Protein AF-I0IPZ3-F1 (afdb_monomer)

Nearest PDB structures (foldseek):
  4bts-assembly1_AJ  TM=2.349E-01  e=1.767E+00  Tetrahymena thermophila
  5aj4-assembly1_AJ  TM=2.038E-01  e=6.968E+00  Sus scrofa
  7a5k-assembly1_H6  TM=2.259E-01  e=7.378E+00  Homo sapiens

Radius of gyration: 31.99 Å; Cα contacts (8 Å, |Δi|>4): 210; chains: 1; bounding box: 48×73×81 Å

Structure (mmCIF, N/CA/C/O backbone):
data_AF-I0IPZ3-F1
#
_entry.id   AF-I0IPZ3-F1
#
loop_
_atom_site.group_PDB
_atom_site.id
_atom_site.type_symbol
_atom_site.label_atom_id
_atom_site.label_alt_id
_atom_site.label_comp_id
_atom_site.label_asym_id
_atom_site.label_entity_id
_atom_site.label_seq_id
_atom_site.pdbx_PDB_ins_code
_atom_site.Cartn_x
_atom_site.Cartn_y
_atom_site.Cartn_z
_atom_site.occupancy
_atom_site.B_iso_or_equiv
_atom_site.auth_seq_id
_atom_site.auth_comp_id
_atom_site.auth_asym_id
_atom_site.auth_atom_id
_atom_site.pdbx_PDB_model_num
ATOM 1 N N . MET A 1 1 ? 27.410 -30.897 -5.809 1.00 33.50 1 MET A N 1
ATOM 2 C CA . MET A 1 1 ? 27.472 -29.442 -5.552 1.00 33.50 1 MET A CA 1
ATOM 3 C C . MET A 1 1 ? 26.401 -28.790 -6.405 1.00 33.50 1 MET A C 1
ATOM 5 O O . MET A 1 1 ? 26.478 -28.904 -7.618 1.00 33.50 1 MET A O 1
ATOM 9 N N . LEU A 1 2 ? 25.357 -28.244 -5.781 1.00 30.14 2 LEU A N 1
ATOM 10 C CA . LEU A 1 2 ? 24.259 -27.568 -6.479 1.00 30.14 2 LEU A CA 1
ATOM 11 C C . LEU A 1 2 ? 24.657 -26.111 -6.743 1.00 30.14 2 LEU A C 1
ATOM 13 O O . LEU A 1 2 ? 25.134 -25.427 -5.839 1.00 30.14 2 LEU A O 1
ATOM 17 N N . ASP A 1 3 ? 24.493 -25.687 -7.992 1.00 32.28 3 ASP A N 1
ATOM 18 C CA . ASP A 1 3 ? 24.873 -24.377 -8.517 1.00 32.28 3 ASP A CA 1
ATOM 19 C C . ASP A 1 3 ? 24.035 -23.254 -7.868 1.00 32.28 3 ASP A C 1
ATOM 21 O O . ASP A 1 3 ? 22.803 -23.333 -7.774 1.00 32.28 3 ASP A O 1
ATOM 25 N N . GLN A 1 4 ? 24.706 -22.189 -7.420 1.00 40.03 4 GLN A N 1
ATOM 26 C CA . GLN A 1 4 ? 24.119 -21.027 -6.733 1.00 40.03 4 GLN A CA 1
ATOM 27 C C . GLN A 1 4 ? 23.153 -20.212 -7.615 1.00 40.03 4 GLN A C 1
ATOM 29 O O . GLN A 1 4 ? 22.493 -19.299 -7.122 1.00 40.03 4 GLN A O 1
ATOM 34 N N . LYS A 1 5 ? 23.031 -20.532 -8.909 1.00 38.53 5 LYS A N 1
ATOM 35 C CA . LYS A 1 5 ? 22.105 -19.867 -9.841 1.00 38.53 5 LYS A CA 1
ATOM 36 C C . LYS A 1 5 ? 20.680 -20.432 -9.833 1.00 38.53 5 LYS A C 1
ATOM 38 O O . LYS A 1 5 ? 19.770 -19.772 -10.327 1.00 38.53 5 LYS A O 1
ATOM 43 N N . SER A 1 6 ? 20.456 -21.608 -9.246 1.00 32.72 6 SER A N 1
ATOM 44 C CA . SER A 1 6 ? 19.135 -22.268 -9.231 1.00 32.72 6 SER A CA 1
ATOM 45 C C . SER A 1 6 ? 18.208 -21.828 -8.088 1.00 32.72 6 SER A C 1
ATOM 47 O O . SER A 1 6 ? 17.029 -22.168 -8.085 1.00 32.72 6 SER A O 1
ATOM 49 N N . THR A 1 7 ? 18.699 -21.049 -7.124 1.00 37.97 7 THR A N 1
ATOM 50 C CA . THR A 1 7 ? 17.952 -20.648 -5.917 1.00 37.97 7 THR A CA 1
ATOM 51 C C . THR A 1 7 ? 17.175 -19.332 -6.051 1.00 37.97 7 THR A C 1
ATOM 53 O O . THR A 1 7 ? 16.600 -18.870 -5.072 1.00 37.97 7 THR A O 1
ATOM 56 N N . GLN A 1 8 ? 17.090 -18.721 -7.239 1.00 37.38 8 GLN A N 1
ATOM 57 C CA . GLN A 1 8 ? 16.309 -17.484 -7.444 1.00 37.38 8 GLN A CA 1
ATOM 58 C C . GLN A 1 8 ? 14.803 -17.705 -7.680 1.00 37.38 8 GLN A C 1
ATOM 60 O O . GLN A 1 8 ? 14.049 -16.737 -7.728 1.00 37.38 8 GLN A O 1
ATOM 65 N N . PHE A 1 9 ? 14.342 -18.955 -7.761 1.00 35.84 9 PHE A N 1
ATOM 66 C CA . PHE A 1 9 ? 12.922 -19.294 -7.902 1.00 35.84 9 PHE A CA 1
ATOM 67 C C . PHE A 1 9 ? 12.323 -19.842 -6.607 1.00 35.84 9 PHE A C 1
ATOM 69 O O . PHE A 1 9 ? 11.509 -20.765 -6.642 1.00 35.84 9 PHE A O 1
ATOM 76 N N . TYR A 1 10 ? 12.681 -19.268 -5.452 1.00 30.62 10 TYR A N 1
ATOM 77 C CA . TYR A 1 10 ? 11.796 -19.380 -4.296 1.00 30.62 10 TYR A CA 1
ATOM 78 C C . TYR A 1 10 ? 10.509 -18.625 -4.627 1.00 30.62 10 TYR A C 1
ATOM 80 O O . TYR A 1 10 ? 10.347 -17.441 -4.338 1.00 30.62 10 TYR A O 1
ATOM 88 N N . VAL A 1 11 ? 9.590 -19.349 -5.263 1.00 33.09 11 VAL A N 1
ATOM 89 C CA . VAL A 1 11 ? 8.161 -19.123 -5.150 1.00 33.09 11 VAL A CA 1
ATOM 90 C C . VAL A 1 11 ? 7.877 -19.234 -3.658 1.00 33.09 11 VAL A C 1
ATOM 92 O O . VAL A 1 11 ? 7.655 -20.319 -3.125 1.00 33.09 11 VAL A O 1
ATOM 95 N N . ILE A 1 12 ? 7.966 -18.106 -2.953 1.00 33.69 12 ILE A N 1
ATOM 96 C CA . ILE A 1 12 ? 7.282 -17.957 -1.675 1.00 33.69 12 ILE A CA 1
ATOM 97 C C . ILE A 1 12 ? 5.843 -18.311 -2.010 1.00 33.69 12 ILE A C 1
ATOM 99 O O . ILE A 1 12 ? 5.254 -17.659 -2.871 1.00 33.69 12 ILE A O 1
ATOM 103 N N . GLN A 1 13 ? 5.343 -19.400 -1.422 1.00 29.19 13 GLN A N 1
ATOM 104 C CA . GLN A 1 13 ? 3.971 -19.855 -1.588 1.00 29.19 13 GLN A CA 1
ATOM 105 C C . GLN A 1 13 ? 3.044 -18.652 -1.420 1.00 29.19 13 GLN A C 1
ATOM 107 O O . GLN A 1 13 ? 2.783 -18.186 -0.310 1.00 29.19 13 GLN A O 1
ATOM 112 N N . VAL A 1 14 ? 2.579 -18.124 -2.551 1.00 39.94 14 VAL A N 1
ATOM 113 C CA . VAL A 1 14 ? 1.426 -17.243 -2.591 1.00 39.94 14 VAL A CA 1
ATOM 114 C C . VAL A 1 14 ? 0.290 -18.125 -2.071 1.00 39.94 14 VAL A C 1
ATOM 116 O O . VAL A 1 14 ? 0.166 -19.259 -2.548 1.00 39.94 14 VAL A O 1
ATOM 119 N N . PRO A 1 15 ? -0.486 -17.696 -1.057 1.00 43.03 15 PRO A N 1
ATOM 120 C CA . PRO A 1 15 ? -1.662 -18.450 -0.626 1.00 43.03 15 PRO A CA 1
ATOM 121 C C . PRO A 1 15 ? -2.503 -18.824 -1.859 1.00 43.03 15 PRO A C 1
ATOM 123 O O . PRO A 1 15 ? -2.426 -18.093 -2.854 1.00 43.03 15 PRO A O 1
ATOM 126 N N . PRO A 1 16 ? -3.257 -19.947 -1.829 1.00 46.34 16 PRO A N 1
ATOM 127 C CA . PRO A 1 16 ? -4.024 -20.425 -2.986 1.00 46.34 16 PRO A CA 1
ATOM 128 C C . PRO A 1 16 ? -4.722 -19.235 -3.635 1.00 46.34 16 PRO A C 1
ATOM 130 O O . PRO A 1 16 ? -5.222 -18.406 -2.866 1.00 46.34 16 PRO A O 1
ATOM 133 N N . PRO A 1 17 ? -4.681 -19.101 -4.978 1.00 63.25 17 PRO A N 1
ATOM 134 C CA . PRO A 1 17 ? -5.046 -17.868 -5.662 1.00 63.25 17 PRO A CA 1
ATOM 135 C C . PRO A 1 17 ? -6.379 -17.407 -5.099 1.00 63.25 17 PRO A C 1
ATOM 137 O O . PRO A 1 17 ? -7.403 -18.066 -5.283 1.00 63.25 17 PRO A O 1
ATOM 140 N N . VAL A 1 18 ? -6.323 -16.343 -4.293 1.00 62.19 18 VAL A N 1
ATOM 141 C CA . VAL A 1 18 ? -7.510 -15.785 -3.664 1.00 62.19 18 VAL A CA 1
ATOM 142 C C . VAL A 1 18 ? -8.441 -15.474 -4.830 1.00 62.19 18 VAL A C 1
ATOM 144 O O . VAL A 1 18 ? -7.981 -14.810 -5.765 1.00 62.19 18 VAL A O 1
ATOM 147 N N . PRO A 1 19 ? -9.683 -15.994 -4.836 1.00 71.00 19 PRO A N 1
ATOM 148 C CA . PRO A 1 19 ? -10.593 -15.761 -5.944 1.00 71.00 19 PRO A CA 1
ATOM 149 C C . PRO A 1 19 ? -10.639 -14.263 -6.258 1.00 71.00 19 PRO A C 1
ATOM 151 O O . PRO A 1 19 ? -10.633 -13.472 -5.309 1.00 71.00 19 PRO A O 1
ATOM 154 N N . PRO A 1 20 ? -10.673 -13.847 -7.536 1.00 67.88 20 PRO A N 1
ATOM 155 C CA . PRO A 1 20 ? -10.726 -12.430 -7.895 1.00 67.88 20 PRO A CA 1
ATOM 156 C C . PRO A 1 20 ? -11.826 -11.673 -7.137 1.00 67.88 20 PRO A C 1
ATOM 158 O O . PRO A 1 20 ? -11.599 -10.563 -6.668 1.00 67.88 20 PRO A O 1
ATOM 161 N N . ASP A 1 21 ? -12.958 -12.335 -6.890 1.00 76.75 21 ASP A N 1
ATOM 162 C CA . ASP A 1 21 ? -14.118 -11.813 -6.152 1.00 76.75 21 ASP A CA 1
ATOM 163 C C . ASP A 1 21 ? -13.836 -11.509 -4.668 1.00 76.75 21 ASP A C 1
ATOM 165 O O . ASP A 1 21 ? -14.608 -10.836 -3.989 1.00 76.75 21 ASP A O 1
ATOM 169 N N . HIS A 1 22 ? -12.734 -12.028 -4.130 1.00 81.12 22 HIS A N 1
ATOM 170 C CA . HIS A 1 22 ? -12.293 -11.823 -2.751 1.00 81.12 22 HIS A CA 1
ATOM 171 C C . HIS A 1 22 ? -11.177 -10.776 -2.652 1.00 81.12 22 HIS A C 1
ATOM 173 O O . HIS A 1 22 ? -10.660 -10.531 -1.554 1.00 81.12 22 HIS A O 1
ATOM 179 N N . LEU A 1 23 ? -10.795 -10.165 -3.773 1.00 81.81 23 LEU A N 1
ATOM 180 C CA . LEU A 1 23 ? -9.818 -9.093 -3.844 1.00 81.81 23 LEU A CA 1
ATOM 181 C C . LEU A 1 23 ? -10.539 -7.756 -4.007 1.00 81.81 23 LEU A C 1
ATOM 183 O O . LEU A 1 23 ? -11.439 -7.595 -4.822 1.00 81.81 23 LEU A O 1
ATOM 187 N N . ILE A 1 24 ? -10.123 -6.776 -3.216 1.00 83.50 24 ILE A N 1
ATOM 188 C CA . ILE A 1 24 ? -10.587 -5.397 -3.313 1.00 83.50 24 ILE A CA 1
ATOM 189 C C . ILE A 1 24 ? -9.457 -4.575 -3.903 1.00 83.50 24 ILE A C 1
ATOM 191 O O . ILE A 1 24 ? -8.344 -4.579 -3.371 1.00 83.50 24 ILE A O 1
ATOM 195 N N . LEU A 1 25 ? -9.760 -3.852 -4.979 1.00 83.50 25 LEU A N 1
ATOM 196 C CA . LEU A 1 25 ? -8.870 -2.846 -5.536 1.00 83.50 25 LEU A CA 1
ATOM 197 C C . LEU A 1 25 ? -8.725 -1.696 -4.538 1.00 83.50 25 LEU A C 1
ATOM 199 O O . LEU A 1 25 ? -9.693 -1.010 -4.214 1.00 83.50 25 LEU A O 1
ATOM 203 N N . VAL A 1 26 ? -7.507 -1.499 -4.044 1.00 83.44 26 VAL A N 1
ATOM 204 C CA . VAL A 1 26 ? -7.167 -0.399 -3.133 1.00 83.44 26 VAL A CA 1
ATOM 205 C C . VAL A 1 26 ? -6.669 0.811 -3.910 1.00 83.44 26 VAL A C 1
ATOM 207 O O . VAL A 1 26 ? -6.915 1.944 -3.505 1.00 83.44 26 VAL A O 1
ATOM 210 N N . GLY A 1 27 ? -5.989 0.585 -5.032 1.00 85.81 27 GLY A N 1
ATOM 211 C CA . GLY A 1 27 ? -5.556 1.664 -5.903 1.00 85.81 27 GLY A CA 1
ATOM 212 C C . GLY A 1 27 ? -4.773 1.177 -7.109 1.00 85.81 27 GLY A C 1
ATOM 213 O O . GLY A 1 27 ? -4.353 0.025 -7.178 1.00 85.81 27 GLY A O 1
ATOM 214 N N . TYR A 1 28 ? -4.557 2.092 -8.042 1.00 90.12 28 TYR A N 1
ATOM 215 C CA . TYR A 1 28 ? -3.673 1.899 -9.181 1.00 90.12 28 TYR A CA 1
ATOM 216 C C . TYR A 1 28 ? -2.348 2.601 -8.902 1.00 90.12 28 TYR A C 1
ATOM 218 O O . TYR A 1 28 ? -2.332 3.753 -8.462 1.00 90.12 28 TYR A O 1
ATOM 226 N N . SER A 1 29 ? -1.236 1.917 -9.151 1.00 89.06 29 SER A N 1
ATOM 227 C CA . SER A 1 29 ? 0.092 2.489 -8.977 1.00 89.06 29 SER A CA 1
ATOM 228 C C . SER A 1 29 ? 0.843 2.436 -10.293 1.00 89.06 29 SER A C 1
ATOM 230 O O . SER A 1 29 ? 0.965 1.376 -10.905 1.00 89.06 29 SER A O 1
ATOM 232 N N . ALA A 1 30 ? 1.353 3.584 -10.728 1.00 91.69 30 ALA A N 1
ATOM 233 C CA . ALA A 1 30 ? 2.210 3.680 -11.893 1.00 91.69 30 ALA A CA 1
ATOM 234 C C . ALA A 1 30 ? 3.279 4.738 -11.666 1.00 91.69 30 ALA A C 1
ATOM 236 O O . ALA A 1 30 ? 2.981 5.847 -11.226 1.00 91.69 30 ALA A O 1
ATOM 237 N N . PHE A 1 31 ? 4.521 4.396 -11.985 1.00 91.75 31 PHE A N 1
ATOM 238 C CA . PHE A 1 31 ? 5.616 5.352 -11.965 1.00 91.75 31 PHE A CA 1
ATOM 239 C C . PHE A 1 31 ? 6.741 4.927 -12.902 1.00 91.75 31 PHE A C 1
ATOM 241 O O . PHE A 1 31 ? 6.809 3.791 -13.385 1.00 91.75 31 PHE A O 1
ATOM 248 N N . THR A 1 32 ? 7.624 5.880 -13.165 1.00 91.44 32 THR A N 1
ATOM 249 C CA . THR A 1 32 ? 8.768 5.724 -14.056 1.00 91.44 32 THR A CA 1
ATOM 250 C C . THR A 1 32 ? 10.066 5.931 -13.296 1.00 91.44 32 THR A C 1
ATOM 252 O O . THR A 1 32 ? 10.130 6.790 -12.421 1.00 91.44 32 THR A O 1
ATOM 255 N N . THR A 1 33 ? 11.098 5.173 -13.648 1.00 92.12 33 THR A N 1
ATOM 256 C CA . THR A 1 33 ? 12.436 5.283 -13.053 1.00 92.12 33 THR A CA 1
ATOM 257 C C . THR A 1 33 ? 13.519 5.040 -14.108 1.00 92.12 33 THR A C 1
ATOM 259 O O . THR A 1 33 ? 13.289 4.352 -15.107 1.00 92.12 33 THR A O 1
ATOM 262 N N . ASP A 1 34 ? 14.694 5.623 -13.894 1.00 92.19 34 ASP A N 1
ATOM 263 C CA . ASP A 1 34 ? 15.892 5.449 -14.717 1.00 92.19 34 ASP A CA 1
ATOM 264 C C . ASP A 1 34 ? 16.635 4.138 -14.411 1.00 92.19 34 ASP A C 1
ATOM 266 O O . ASP A 1 34 ? 17.427 3.660 -15.214 1.00 92.19 34 ASP A O 1
ATOM 270 N N . HIS A 1 35 ? 16.353 3.483 -13.291 1.00 90.00 35 HIS A N 1
ATOM 271 C CA . HIS A 1 35 ? 16.973 2.212 -12.939 1.00 90.00 35 HIS A CA 1
ATOM 272 C C . HIS A 1 35 ? 15.946 1.090 -12.846 1.00 90.00 35 HIS A C 1
ATOM 274 O O . HIS A 1 35 ? 14.744 1.279 -12.649 1.00 90.00 35 HIS A O 1
ATOM 280 N N . ARG A 1 36 ? 16.427 -0.139 -13.015 1.00 87.12 36 ARG A N 1
ATOM 281 C CA . ARG A 1 36 ? 15.577 -1.314 -12.870 1.00 87.12 36 ARG A CA 1
ATOM 282 C C . ARG A 1 36 ? 15.330 -1.574 -11.387 1.00 87.12 36 ARG A C 1
ATOM 284 O O . ARG A 1 36 ? 16.281 -1.769 -10.640 1.00 87.12 36 ARG A O 1
ATOM 291 N N . ILE A 1 37 ? 14.062 -1.665 -11.005 1.00 87.25 37 ILE A N 1
ATOM 292 C CA . ILE A 1 37 ? 13.639 -2.036 -9.655 1.00 87.25 37 ILE A CA 1
ATOM 293 C C . ILE A 1 37 ? 13.038 -3.439 -9.654 1.00 87.25 37 ILE A C 1
ATOM 295 O O . ILE A 1 37 ? 12.549 -3.949 -10.674 1.00 87.25 37 ILE A O 1
ATOM 299 N N . SER A 1 38 ? 13.101 -4.089 -8.497 1.00 84.50 38 SER A N 1
ATOM 300 C CA . SER A 1 38 ? 12.475 -5.399 -8.308 1.00 84.50 38 SER A CA 1
ATOM 301 C C . SER A 1 38 ? 10.951 -5.283 -8.176 1.00 84.50 38 SER A C 1
ATOM 303 O O . SER A 1 38 ? 10.412 -4.219 -7.876 1.00 84.50 38 SER A O 1
ATOM 305 N N . PHE A 1 39 ? 10.241 -6.400 -8.362 1.00 78.44 39 PHE A N 1
ATOM 306 C CA . PHE A 1 39 ? 8.800 -6.476 -8.088 1.00 78.44 39 PHE A CA 1
ATOM 307 C C . PHE A 1 39 ? 8.477 -6.076 -6.640 1.00 78.44 39 PHE A C 1
ATOM 309 O O . PHE A 1 39 ? 7.570 -5.285 -6.399 1.00 78.44 39 PHE A O 1
ATOM 316 N N . THR A 1 40 ? 9.250 -6.586 -5.679 1.00 81.94 40 THR A N 1
ATOM 317 C CA . THR A 1 40 ? 9.074 -6.299 -4.249 1.00 81.94 40 THR A CA 1
ATOM 318 C C . THR A 1 40 ? 9.275 -4.821 -3.942 1.00 81.94 40 THR A C 1
ATOM 320 O O . THR A 1 40 ? 8.557 -4.243 -3.131 1.00 81.94 40 THR A O 1
ATOM 323 N N . GLU A 1 41 ? 10.244 -4.197 -4.604 1.00 85.50 41 GLU A N 1
ATOM 324 C CA . GLU A 1 41 ? 10.515 -2.773 -4.460 1.00 85.50 41 GLU A CA 1
ATOM 325 C C . GLU A 1 41 ? 9.400 -1.916 -5.058 1.00 85.50 41 GLU A C 1
ATOM 327 O O . GLU A 1 41 ? 8.941 -0.992 -4.391 1.00 85.50 41 GLU A O 1
ATOM 332 N N . PHE A 1 42 ? 8.899 -2.270 -6.247 1.00 85.12 42 PHE A N 1
ATOM 333 C CA . PHE A 1 42 ? 7.714 -1.635 -6.823 1.00 85.12 42 PHE A CA 1
ATOM 334 C C . PHE A 1 42 ? 6.522 -1.732 -5.864 1.00 85.12 42 PHE A C 1
ATOM 336 O O . PHE A 1 42 ? 5.951 -0.710 -5.500 1.00 85.12 42 PHE A O 1
ATOM 343 N N . LEU A 1 43 ? 6.216 -2.934 -5.361 1.00 82.94 43 LEU A N 1
ATOM 344 C CA . LEU A 1 43 ? 5.136 -3.140 -4.396 1.00 82.94 43 LEU A CA 1
ATOM 345 C C . LEU A 1 43 ? 5.326 -2.281 -3.138 1.00 82.94 43 LEU A C 1
ATOM 347 O O . LEU A 1 43 ? 4.381 -1.638 -2.695 1.00 82.94 43 LEU A O 1
ATOM 351 N N . ARG A 1 44 ? 6.543 -2.217 -2.582 1.00 85.50 44 ARG A N 1
ATOM 352 C CA . ARG A 1 44 ? 6.845 -1.390 -1.402 1.00 85.50 44 ARG A CA 1
ATOM 353 C C . ARG A 1 44 ? 6.572 0.093 -1.654 1.00 85.50 44 ARG A C 1
ATOM 355 O O . ARG A 1 44 ? 6.045 0.758 -0.770 1.00 85.50 44 ARG A O 1
ATOM 362 N N . LEU A 1 45 ? 6.944 0.597 -2.829 1.00 87.44 45 LEU A N 1
ATOM 363 C CA . LEU A 1 45 ? 6.734 1.992 -3.225 1.00 87.44 45 LEU A CA 1
ATOM 364 C C . LEU A 1 45 ? 5.259 2.300 -3.522 1.00 87.44 45 LEU A C 1
ATOM 366 O O . LEU A 1 45 ? 4.820 3.430 -3.335 1.00 87.44 45 LEU A O 1
ATOM 370 N N . SER A 1 46 ? 4.491 1.297 -3.950 1.00 85.62 46 SER A N 1
ATOM 371 C CA . SER A 1 46 ? 3.066 1.421 -4.263 1.00 85.62 46 SER A CA 1
ATOM 372 C C . SER A 1 46 ? 2.140 1.376 -3.044 1.00 85.62 46 SER A C 1
ATOM 374 O O . SER A 1 46 ? 0.981 1.774 -3.155 1.00 85.62 46 SER A O 1
ATOM 376 N N . ILE A 1 47 ? 2.603 0.879 -1.893 1.00 84.38 47 ILE A N 1
ATOM 377 C CA . ILE A 1 47 ? 1.771 0.758 -0.688 1.00 84.38 47 ILE A CA 1
ATOM 378 C C . ILE A 1 47 ? 1.474 2.150 -0.101 1.00 84.38 47 ILE A C 1
ATOM 380 O O . ILE A 1 47 ? 2.408 2.898 0.196 1.00 84.38 47 ILE A O 1
ATOM 384 N N . PRO A 1 48 ? 0.193 2.494 0.149 1.00 78.81 48 PRO A N 1
ATOM 385 C CA . PRO A 1 48 ? -0.164 3.760 0.769 1.00 78.81 48 PRO A CA 1
ATOM 386 C C . PRO A 1 48 ? 0.468 3.917 2.159 1.00 78.81 48 PRO A C 1
ATOM 388 O O . PRO A 1 48 ? 0.424 2.977 2.969 1.00 78.81 48 PRO A O 1
ATOM 391 N N . PRO A 1 49 ? 0.990 5.110 2.492 1.00 70.62 49 PRO A N 1
ATOM 392 C CA . PRO A 1 49 ? 1.537 5.371 3.813 1.00 70.62 49 PRO A CA 1
ATOM 393 C C . PRO A 1 49 ? 0.467 5.151 4.894 1.00 70.62 49 PRO A C 1
ATOM 395 O O . PRO A 1 49 ? -0.703 5.494 4.730 1.00 70.62 49 PRO A O 1
ATOM 398 N N . HIS A 1 50 ? 0.877 4.550 6.015 1.00 67.38 50 HIS A N 1
ATOM 399 C CA . HIS A 1 50 ? 0.035 4.294 7.194 1.00 67.38 50 HIS A CA 1
ATOM 400 C C . HIS A 1 50 ? -1.183 3.380 6.986 1.00 67.38 50 HIS A C 1
ATOM 402 O O . HIS A 1 50 ? -2.095 3.379 7.817 1.00 67.38 50 HIS A O 1
ATOM 408 N N . SER A 1 51 ? -1.223 2.577 5.922 1.00 65.25 51 SER A N 1
ATOM 409 C CA . SER A 1 51 ? -2.329 1.647 5.698 1.00 65.25 51 SER A CA 1
ATOM 410 C C . SER A 1 51 ? -1.935 0.216 6.113 1.00 65.25 51 SER A C 1
ATOM 412 O O . SER A 1 51 ? -1.221 -0.463 5.373 1.00 65.25 51 SER A O 1
ATOM 414 N N . PRO A 1 52 ? -2.352 -0.266 7.304 1.00 69.06 52 PRO A N 1
ATOM 415 C CA . PRO A 1 52 ? -1.923 -1.563 7.824 1.00 69.06 52 PRO A CA 1
ATOM 416 C C . PRO A 1 52 ? -2.585 -2.699 7.043 1.00 69.06 52 PRO A C 1
ATOM 418 O O . PRO A 1 52 ? -3.802 -2.827 7.084 1.00 69.06 52 PRO A O 1
ATOM 421 N N . GLY A 1 53 ? -1.815 -3.551 6.369 1.00 72.19 53 GLY A N 1
ATOM 422 C CA . GLY A 1 53 ? -2.384 -4.662 5.610 1.00 72.19 53 GLY A CA 1
ATOM 423 C C . GLY A 1 53 ? -1.369 -5.401 4.755 1.00 72.19 53 GLY A C 1
ATOM 424 O O . GLY A 1 53 ? -0.272 -4.900 4.520 1.00 72.19 53 GLY A O 1
ATOM 425 N N . HIS A 1 54 ? -1.750 -6.592 4.295 1.00 79.38 54 HIS A N 1
ATOM 426 C CA . HIS A 1 54 ? -1.000 -7.284 3.254 1.00 79.38 54 HIS A CA 1
ATOM 427 C C . HIS A 1 54 ? -1.576 -6.874 1.906 1.00 79.38 54 HIS A C 1
ATOM 429 O O . HIS A 1 54 ? -2.770 -7.055 1.657 1.00 79.38 54 HIS A O 1
ATOM 435 N N . TYR A 1 55 ? -0.715 -6.315 1.066 1.00 81.56 55 TYR A N 1
ATOM 436 C CA . TYR A 1 55 ? -1.062 -5.904 -0.282 1.00 81.56 55 TYR A CA 1
ATOM 437 C C . TYR A 1 55 ? -0.508 -6.895 -1.280 1.00 81.56 55 TYR A C 1
ATOM 439 O O . TYR A 1 55 ? 0.585 -7.437 -1.112 1.00 81.56 55 TYR A O 1
ATOM 447 N N . TYR A 1 56 ? -1.268 -7.074 -2.340 1.00 80.69 56 TYR A N 1
ATOM 448 C CA . TYR A 1 56 ? -0.897 -7.866 -3.487 1.00 80.69 56 TYR A CA 1
ATOM 449 C C . TYR A 1 56 ? -0.962 -6.975 -4.713 1.00 80.69 56 TYR A C 1
ATOM 451 O O . TYR A 1 56 ? -1.616 -5.930 -4.712 1.00 80.69 56 TYR A O 1
ATOM 459 N N . LEU A 1 57 ? -0.272 -7.399 -5.759 1.00 79.44 57 LEU A N 1
ATOM 460 C CA . LEU A 1 57 ? -0.256 -6.692 -7.019 1.00 79.44 57 LEU A CA 1
ATOM 461 C C . LEU A 1 57 ? -0.866 -7.575 -8.096 1.00 79.44 57 LEU A C 1
ATOM 463 O O . LEU A 1 57 ? -0.476 -8.732 -8.249 1.00 79.44 57 LEU A O 1
ATOM 467 N N . THR A 1 58 ? -1.806 -7.016 -8.842 1.00 80.19 58 THR A N 1
ATOM 468 C CA . THR A 1 58 ? -2.413 -7.637 -10.021 1.00 80.19 58 THR A CA 1
ATOM 469 C C . THR A 1 58 ? -2.136 -6.769 -11.243 1.00 80.19 58 THR A C 1
ATOM 471 O O . THR A 1 58 ? -1.742 -5.611 -11.102 1.00 80.19 58 THR A O 1
ATOM 474 N N . ASN A 1 59 ? -2.241 -7.343 -12.445 1.00 80.69 59 ASN A N 1
ATOM 475 C CA . ASN A 1 59 ? -1.988 -6.631 -13.707 1.00 80.69 59 ASN A CA 1
ATOM 476 C C . ASN A 1 59 ? -0.626 -5.908 -13.757 1.00 80.69 59 ASN A C 1
ATOM 478 O O . ASN A 1 59 ? -0.481 -4.850 -14.367 1.00 80.69 59 ASN A O 1
ATOM 482 N N . TYR A 1 60 ? 0.387 -6.479 -13.096 1.00 83.00 60 TYR A N 1
ATOM 483 C CA . TYR A 1 60 ? 1.727 -5.910 -13.079 1.00 83.00 60 TYR A CA 1
ATOM 484 C C . TYR A 1 60 ? 2.364 -5.986 -14.461 1.00 83.00 60 TYR A C 1
ATOM 486 O O . TYR A 1 60 ? 2.507 -7.069 -15.032 1.00 83.00 60 TYR A O 1
ATOM 494 N N . SER A 1 61 ? 2.840 -4.850 -14.956 1.00 81.44 61 SER A N 1
ATOM 495 C CA . SER A 1 61 ? 3.667 -4.814 -16.154 1.00 81.44 61 SER A CA 1
ATOM 496 C C . SER A 1 61 ? 4.862 -3.893 -15.967 1.00 81.44 61 SER A C 1
ATOM 498 O O . SER A 1 61 ? 4.735 -2.783 -15.444 1.00 81.44 61 SER A O 1
ATOM 500 N N . ARG A 1 62 ? 6.009 -4.344 -16.473 1.00 87.44 62 ARG A N 1
ATOM 501 C CA . ARG A 1 62 ? 7.210 -3.534 -16.651 1.00 87.44 62 ARG A CA 1
ATOM 502 C C . ARG A 1 62 ? 7.454 -3.342 -18.138 1.00 87.44 62 ARG A C 1
ATOM 504 O O . ARG A 1 62 ? 7.629 -4.318 -18.862 1.00 87.44 62 ARG A O 1
ATOM 511 N N . THR A 1 63 ? 7.528 -2.092 -18.563 1.00 89.12 63 THR A N 1
ATOM 512 C CA . THR A 1 63 ? 7.788 -1.709 -19.954 1.00 89.12 63 THR A CA 1
ATOM 513 C C . THR A 1 63 ? 8.948 -0.724 -20.025 1.00 89.12 63 THR A C 1
ATOM 515 O O . THR A 1 63 ? 9.312 -0.103 -19.024 1.00 89.12 63 THR A O 1
ATOM 518 N N . VAL A 1 64 ? 9.564 -0.625 -21.199 1.00 90.00 64 VAL A N 1
ATOM 519 C CA . VAL A 1 64 ? 10.574 0.392 -21.499 1.00 90.00 64 VAL A CA 1
ATOM 520 C C . VAL A 1 64 ? 9.892 1.469 -22.330 1.00 90.00 64 VAL A C 1
ATOM 522 O O . VAL A 1 64 ? 9.282 1.170 -23.353 1.00 90.00 64 VAL A O 1
ATOM 525 N N . GLU A 1 65 ? 9.967 2.706 -21.864 1.00 89.56 65 GLU A N 1
ATOM 526 C CA . GLU A 1 65 ? 9.482 3.882 -22.574 1.00 89.56 65 GLU A CA 1
ATOM 527 C C . GLU A 1 65 ? 10.684 4.588 -23.196 1.00 89.56 65 GLU A C 1
ATOM 529 O O . GLU A 1 65 ? 11.686 4.803 -22.514 1.00 89.56 65 GLU A O 1
ATOM 534 N N . TYR A 1 66 ? 10.596 4.925 -24.481 1.00 90.19 66 TYR A N 1
ATOM 535 C CA . TYR A 1 66 ? 11.647 5.633 -25.210 1.00 90.19 66 TYR A CA 1
ATOM 536 C C . TYR A 1 66 ? 11.314 7.116 -25.322 1.00 90.19 66 TYR A C 1
ATOM 538 O O . TYR A 1 66 ? 10.146 7.496 -25.417 1.00 90.19 66 TYR A O 1
ATOM 546 N N . ALA A 1 67 ? 12.346 7.953 -25.309 1.00 87.44 67 ALA A N 1
ATOM 547 C CA . ALA A 1 67 ? 12.183 9.394 -25.332 1.00 87.44 67 ALA A CA 1
ATOM 548 C C . ALA A 1 67 ? 11.553 9.877 -26.646 1.00 87.44 67 ALA A C 1
ATOM 550 O O . ALA A 1 67 ? 12.095 9.588 -27.720 1.00 87.44 67 ALA A O 1
ATOM 551 N N . PRO A 1 68 ? 10.459 10.656 -26.590 1.00 78.69 68 PRO A N 1
ATOM 552 C CA . PRO A 1 68 ? 9.887 11.268 -27.777 1.00 78.69 68 PRO A CA 1
ATOM 553 C C . PRO A 1 68 ? 10.737 12.482 -28.184 1.00 78.69 68 PRO A C 1
ATOM 555 O O . PRO A 1 68 ? 10.479 13.602 -27.769 1.00 78.69 68 PRO A O 1
ATOM 558 N N . GLY A 1 69 ? 11.769 12.241 -28.997 1.00 68.69 69 GLY A N 1
ATOM 559 C CA . GLY A 1 69 ? 12.533 13.276 -29.699 1.00 68.69 69 GLY A CA 1
ATOM 560 C C . GLY A 1 69 ? 13.561 14.041 -28.857 1.00 68.69 69 GLY A C 1
ATOM 561 O O . GLY A 1 69 ? 13.215 14.992 -28.176 1.00 68.69 69 GLY A O 1
ATOM 562 N N . GLY A 1 70 ? 14.842 13.675 -29.004 1.00 65.69 70 GLY A N 1
ATOM 563 C CA . GLY A 1 70 ? 16.049 14.520 -28.882 1.00 65.69 70 GLY A CA 1
ATOM 564 C C . GLY A 1 70 ? 16.390 15.222 -27.557 1.00 65.69 70 GLY A C 1
ATOM 565 O O . GLY A 1 70 ? 17.563 15.266 -27.198 1.00 65.69 70 GLY A O 1
ATOM 566 N N . GLN A 1 71 ? 15.418 15.771 -26.831 1.00 64.12 71 GLN A N 1
ATOM 567 C CA . GLN A 1 71 ? 15.606 16.477 -25.568 1.00 64.12 71 GLN A CA 1
ATOM 568 C C . GLN A 1 71 ? 14.935 15.698 -24.441 1.00 64.12 71 GLN A C 1
ATOM 570 O O . GLN A 1 71 ? 13.713 15.670 -24.308 1.00 64.12 71 GLN A O 1
ATOM 575 N N . THR A 1 72 ? 15.754 15.063 -23.611 1.00 78.00 72 THR A N 1
ATOM 576 C CA . THR A 1 72 ? 15.317 14.378 -22.396 1.00 78.00 72 THR A CA 1
ATOM 577 C C . THR A 1 72 ? 15.756 15.140 -21.159 1.00 78.00 72 THR A C 1
ATOM 579 O O . THR A 1 72 ? 16.874 15.641 -21.085 1.00 78.00 72 THR A O 1
ATOM 582 N N . GLY A 1 73 ? 14.858 15.224 -20.178 1.00 76.25 73 GLY A N 1
ATOM 583 C CA . GLY A 1 73 ? 15.156 15.768 -18.854 1.00 76.25 73 GLY A CA 1
ATOM 584 C C . GLY A 1 73 ? 15.809 14.740 -17.916 1.00 76.25 73 GLY A C 1
ATOM 585 O O . GLY A 1 73 ? 16.200 13.655 -18.351 1.00 76.25 73 GLY A O 1
ATOM 586 N N . PRO A 1 74 ? 15.900 15.041 -16.611 1.00 78.81 74 PRO A N 1
ATOM 587 C CA . PRO A 1 74 ? 16.334 14.069 -15.607 1.00 78.81 74 PRO A CA 1
ATOM 588 C C . PRO A 1 74 ? 15.403 12.841 -15.561 1.00 78.81 74 PRO A C 1
ATOM 590 O O . PR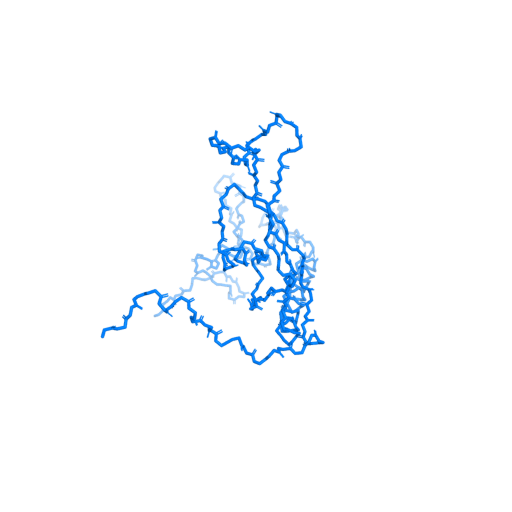O A 1 74 ? 14.198 12.955 -15.794 1.00 78.81 74 PRO A O 1
ATOM 593 N N . GLY A 1 75 ? 15.962 11.664 -15.252 1.00 83.81 75 GLY A N 1
ATOM 594 C CA . GLY A 1 75 ? 15.216 10.397 -15.147 1.00 83.81 75 GLY A CA 1
ATOM 595 C C . GLY A 1 75 ? 15.162 9.550 -16.427 1.00 83.81 75 GLY A C 1
ATOM 596 O O . GLY A 1 75 ? 14.407 8.579 -16.484 1.00 83.81 75 GLY A O 1
ATOM 597 N N . TRP A 1 76 ? 15.954 9.902 -17.444 1.00 90.06 76 TRP A N 1
ATOM 598 C CA . TRP A 1 76 ? 16.186 9.086 -18.636 1.00 90.06 76 TRP A CA 1
ATOM 599 C C . TRP A 1 76 ? 17.575 8.448 -18.587 1.00 90.06 76 TRP A C 1
ATOM 601 O O . TRP A 1 76 ? 18.561 9.090 -18.232 1.00 90.06 76 TRP A O 1
ATOM 611 N N . VAL A 1 77 ? 17.662 7.185 -18.988 1.00 90.00 77 VAL A N 1
ATOM 612 C CA . VAL A 1 77 ? 18.927 6.487 -19.211 1.00 90.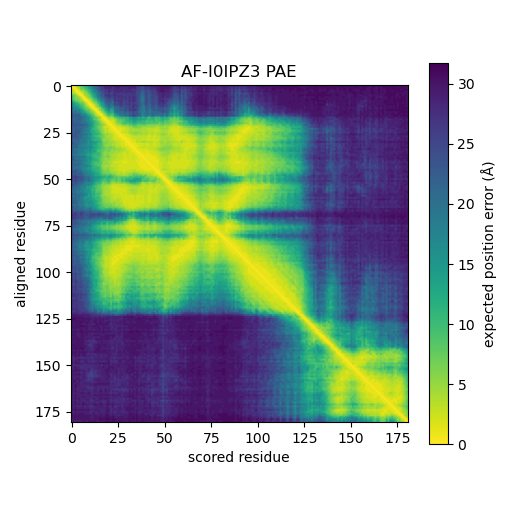00 77 VAL A CA 1
ATOM 613 C C . VAL A 1 77 ? 19.444 6.847 -20.589 1.00 90.00 77 VAL A C 1
ATOM 615 O O . VAL A 1 77 ? 18.737 6.677 -21.581 1.00 90.00 77 VAL A O 1
ATOM 618 N N . HIS A 1 78 ? 20.697 7.288 -20.648 1.00 89.75 78 HIS A N 1
ATOM 619 C CA . HIS A 1 78 ? 21.399 7.619 -21.882 1.00 89.75 78 HIS A CA 1
ATOM 620 C C . HIS A 1 78 ? 22.409 6.516 -22.221 1.00 89.75 78 HIS A C 1
ATOM 622 O O . HIS A 1 78 ? 23.531 6.537 -21.708 1.00 89.75 78 HIS A O 1
ATOM 628 N N . PRO A 1 79 ? 22.031 5.512 -23.033 1.00 86.75 79 PRO A N 1
ATOM 629 C CA . PRO A 1 79 ? 22.971 4.485 -23.455 1.00 86.75 79 PRO A CA 1
ATOM 630 C C . PRO A 1 79 ? 23.993 5.055 -24.448 1.00 86.75 79 PRO A C 1
ATOM 632 O O . PRO A 1 79 ? 23.717 6.013 -25.165 1.00 86.75 79 PRO A O 1
ATOM 635 N N . PHE A 1 80 ? 25.164 4.417 -24.533 1.00 83.69 80 PHE A N 1
ATOM 636 C CA . PHE A 1 80 ? 26.212 4.794 -25.493 1.00 83.69 80 PHE A CA 1
ATOM 637 C C . PHE A 1 80 ? 25.756 4.628 -26.957 1.00 83.69 80 PHE A C 1
ATOM 639 O O . PHE A 1 80 ? 26.214 5.343 -27.841 1.00 83.69 80 PHE A O 1
ATOM 646 N N . PHE A 1 81 ? 24.817 3.705 -27.199 1.00 79.19 81 PHE A N 1
ATOM 647 C CA . PHE A 1 81 ? 24.129 3.513 -28.474 1.00 79.19 81 PHE A CA 1
ATOM 648 C C . PHE A 1 81 ? 22.622 3.338 -28.245 1.00 79.19 81 PHE A C 1
ATOM 650 O O . PHE A 1 81 ? 22.213 2.605 -27.343 1.00 79.19 81 PHE A O 1
ATOM 657 N N . GLY A 1 82 ? 21.803 3.963 -29.095 1.00 82.31 82 GLY A N 1
ATOM 658 C CA . GLY A 1 82 ? 20.340 3.854 -29.073 1.00 82.31 82 GLY A CA 1
ATOM 659 C C . GLY A 1 82 ? 19.625 5.093 -28.529 1.00 82.31 82 GLY A C 1
ATOM 660 O O . GLY A 1 82 ? 20.233 6.129 -28.270 1.00 82.31 82 GLY A O 1
ATOM 661 N N . HIS A 1 83 ? 18.303 4.988 -28.390 1.00 87.06 83 HIS A N 1
ATOM 662 C CA . HIS A 1 83 ? 17.468 6.079 -27.890 1.00 87.06 83 HIS A CA 1
ATOM 663 C C . HIS A 1 83 ? 17.469 6.117 -26.359 1.00 87.06 83 HIS A C 1
ATOM 665 O O . HIS A 1 83 ? 17.409 5.051 -25.735 1.00 87.06 83 HIS A O 1
ATOM 671 N N . PRO A 1 84 ? 17.477 7.316 -25.744 1.00 91.50 84 PRO A N 1
ATOM 672 C CA . PRO A 1 84 ? 17.256 7.435 -24.314 1.00 91.50 84 PRO A CA 1
ATOM 673 C C . PRO A 1 84 ? 15.951 6.751 -23.902 1.00 91.50 84 PRO A C 1
ATOM 675 O O . PRO A 1 84 ? 14.943 6.834 -24.612 1.00 91.50 84 PRO A O 1
ATOM 678 N N . TYR A 1 85 ? 15.973 6.066 -22.764 1.00 90.88 85 TYR A N 1
ATOM 679 C CA . TYR A 1 85 ? 14.838 5.274 -22.296 1.00 90.88 85 TYR A CA 1
ATOM 680 C C . TYR A 1 85 ? 14.654 5.357 -20.782 1.00 90.88 85 TYR A C 1
ATOM 682 O O . TYR A 1 85 ? 15.563 5.735 -20.052 1.00 90.88 85 TYR A O 1
ATOM 690 N N . ARG A 1 86 ? 13.476 4.976 -20.296 1.00 93.06 86 ARG A N 1
ATOM 691 C CA . ARG A 1 86 ? 13.190 4.795 -18.868 1.00 93.06 86 ARG A CA 1
ATOM 692 C C . ARG A 1 86 ? 12.307 3.575 -18.653 1.00 93.06 86 ARG A C 1
ATOM 694 O O . ARG A 1 86 ? 11.631 3.108 -19.569 1.00 93.06 86 ARG A O 1
ATOM 701 N N . TYR A 1 87 ? 12.300 3.052 -17.437 1.00 89.88 87 TYR A N 1
ATOM 702 C CA . TYR A 1 87 ? 11.446 1.932 -17.074 1.00 89.88 87 TYR A CA 1
ATOM 703 C C . TYR A 1 87 ? 10.117 2.449 -16.540 1.00 89.88 87 TYR A C 1
ATOM 705 O O . TYR A 1 87 ? 10.092 3.215 -15.578 1.00 89.88 87 TYR A O 1
ATOM 713 N N . ARG A 1 88 ? 9.012 1.995 -17.128 1.00 89.75 88 ARG A N 1
ATOM 714 C CA . ARG A 1 88 ? 7.657 2.251 -16.644 1.00 89.75 88 ARG A CA 1
ATOM 715 C C . ARG A 1 88 ? 7.110 1.003 -15.972 1.00 89.75 88 ARG A C 1
ATOM 717 O O . ARG A 1 88 ? 7.072 -0.076 -16.569 1.00 89.75 88 ARG A O 1
ATOM 724 N N . TYR A 1 89 ? 6.652 1.177 -14.743 1.00 90.19 89 TYR A N 1
ATOM 725 C CA . TYR A 1 89 ? 5.999 0.144 -13.957 1.00 90.19 89 TYR A CA 1
ATOM 726 C C . TYR A 1 89 ? 4.559 0.554 -13.699 1.00 90.19 89 TYR A C 1
ATOM 728 O O . TYR A 1 89 ? 4.288 1.720 -13.415 1.00 90.19 89 TYR A O 1
ATOM 736 N N . GLN A 1 90 ? 3.648 -0.405 -13.801 1.00 89.12 90 GLN A N 1
ATOM 737 C CA . GLN A 1 90 ? 2.243 -0.216 -13.463 1.00 89.12 90 GLN A CA 1
ATOM 738 C C . GLN A 1 90 ? 1.665 -1.500 -12.882 1.00 89.12 90 GLN A C 1
ATOM 740 O O . GLN A 1 90 ? 2.129 -2.594 -13.218 1.00 89.12 90 GLN A O 1
ATOM 745 N N . GLY A 1 91 ? 0.669 -1.358 -12.017 1.00 84.19 91 GLY A N 1
ATOM 746 C CA . GLY A 1 91 ? -0.086 -2.473 -11.470 1.00 84.19 91 GLY A CA 1
ATOM 747 C C . GLY A 1 91 ? -1.198 -2.015 -10.536 1.00 84.19 91 GLY A C 1
ATOM 748 O O . GLY A 1 91 ? -1.176 -0.909 -9.989 1.00 84.19 91 GLY A O 1
ATOM 749 N N . ASP A 1 92 ? -2.152 -2.912 -10.345 1.00 83.75 92 ASP A N 1
ATOM 750 C CA . ASP A 1 92 ? -3.304 -2.738 -9.475 1.00 83.75 92 ASP A CA 1
ATOM 751 C C . ASP A 1 92 ? -2.981 -3.293 -8.093 1.00 83.75 92 ASP A C 1
ATOM 753 O O . ASP A 1 92 ? -2.712 -4.488 -7.924 1.00 83.75 92 ASP A O 1
ATOM 757 N N . LEU A 1 93 ? -3.006 -2.419 -7.093 1.00 85.75 93 LEU A N 1
ATOM 758 C CA . LEU A 1 93 ? -2.806 -2.782 -5.703 1.00 85.75 93 LEU A CA 1
ATOM 759 C C . LEU A 1 93 ? -4.117 -3.313 -5.135 1.00 85.75 93 LEU A C 1
ATOM 761 O O . LEU A 1 93 ? -5.106 -2.584 -5.031 1.00 85.75 93 LEU A O 1
ATOM 765 N N . VAL A 1 94 ? -4.113 -4.574 -4.727 1.00 83.06 94 VAL A N 1
ATOM 766 C CA . VAL A 1 94 ? -5.293 -5.249 -4.194 1.00 83.06 94 VAL A CA 1
ATOM 767 C C . VAL A 1 94 ? -5.048 -5.765 -2.784 1.00 83.06 94 VAL A C 1
ATOM 769 O O . VAL A 1 94 ? -3.921 -6.040 -2.368 1.00 83.06 94 VAL A O 1
ATOM 772 N N . MET A 1 95 ? -6.130 -5.918 -2.035 1.00 82.88 95 MET A N 1
ATOM 773 C CA . MET A 1 95 ? -6.134 -6.524 -0.710 1.00 82.88 95 MET A CA 1
ATOM 774 C C . MET A 1 95 ? -7.226 -7.573 -0.609 1.00 82.88 95 MET A C 1
ATOM 776 O O . MET A 1 95 ? -8.246 -7.492 -1.282 1.00 82.88 95 MET A O 1
ATOM 780 N N . ILE A 1 96 ? -7.058 -8.524 0.304 1.00 85.06 96 ILE A N 1
ATOM 781 C CA . ILE A 1 96 ? -8.120 -9.483 0.609 1.00 85.06 96 ILE A CA 1
ATOM 782 C C . ILE A 1 96 ? -9.284 -8.742 1.282 1.00 85.06 96 ILE A C 1
ATOM 784 O O . ILE A 1 96 ? -9.085 -8.031 2.274 1.00 85.06 96 ILE A O 1
ATOM 788 N N . ALA A 1 97 ? -10.505 -8.964 0.798 1.00 84.94 97 ALA A N 1
ATOM 789 C CA . ALA A 1 97 ? -11.723 -8.312 1.276 1.00 84.94 97 ALA A CA 1
ATOM 790 C C . ALA A 1 97 ? -11.911 -8.422 2.799 1.00 84.94 97 ALA A C 1
ATOM 792 O O . ALA A 1 97 ? -12.247 -7.448 3.474 1.00 84.94 97 ALA A O 1
ATOM 793 N N . SER A 1 98 ? -11.603 -9.588 3.377 1.00 84.31 98 SER A N 1
ATOM 794 C CA . SER A 1 98 ? -11.686 -9.816 4.825 1.00 84.31 98 SER A CA 1
ATOM 795 C C . SER A 1 98 ? -10.690 -8.973 5.634 1.00 84.31 98 SER A C 1
ATOM 797 O O . SER A 1 98 ? -10.985 -8.579 6.765 1.00 84.31 98 SER A O 1
ATOM 799 N N . GLN A 1 99 ? -9.516 -8.664 5.072 1.00 82.88 99 GLN A N 1
ATOM 800 C CA . GLN A 1 99 ? -8.546 -7.764 5.696 1.00 82.88 99 GLN A CA 1
ATOM 801 C C . GLN A 1 99 ? -9.010 -6.312 5.585 1.00 82.88 99 GLN A C 1
ATOM 803 O O . GLN A 1 99 ? -8.986 -5.589 6.582 1.00 82.88 99 GLN A O 1
ATOM 808 N N . TRP A 1 100 ? -9.500 -5.911 4.411 1.00 83.12 100 TRP A N 1
ATOM 809 C CA . TRP A 1 100 ? -10.044 -4.573 4.189 1.00 83.12 100 TRP A CA 1
ATOM 810 C C . TRP A 1 100 ? -11.202 -4.254 5.141 1.00 83.12 100 TRP A C 1
ATOM 812 O O . TRP A 1 100 ? -11.183 -3.222 5.811 1.00 83.12 100 TRP A O 1
ATOM 822 N N . ALA A 1 101 ? -12.144 -5.185 5.317 1.00 86.25 101 ALA A N 1
ATOM 823 C CA . ALA A 1 101 ? -13.262 -5.037 6.250 1.00 86.25 101 ALA A CA 1
ATOM 824 C C . ALA A 1 101 ? -12.799 -4.803 7.704 1.00 86.25 101 ALA A C 1
ATOM 826 O O . ALA A 1 101 ? -13.358 -3.973 8.425 1.00 86.25 101 ALA A O 1
ATOM 827 N N . LYS A 1 102 ? -11.735 -5.489 8.148 1.00 85.19 102 LYS A N 1
ATOM 828 C CA . LYS A 1 102 ? -11.148 -5.274 9.484 1.00 85.19 102 LYS A CA 1
ATOM 829 C C . LYS A 1 102 ? -10.539 -3.878 9.626 1.00 85.19 102 LYS A C 1
ATOM 831 O O . LYS A 1 102 ? -10.633 -3.286 10.703 1.00 85.19 102 LYS A O 1
ATOM 836 N N . ILE A 1 103 ? -9.908 -3.362 8.572 1.00 83.88 103 ILE A N 1
ATOM 837 C CA . ILE A 1 103 ? -9.303 -2.022 8.558 1.00 83.88 103 ILE A CA 1
ATOM 838 C C . ILE A 1 103 ? -10.391 -0.952 8.604 1.00 83.88 103 ILE A C 1
ATOM 840 O O . ILE A 1 103 ? -10.305 -0.049 9.436 1.00 83.88 103 ILE A O 1
ATOM 844 N N . GLN A 1 104 ? -11.439 -1.093 7.790 1.00 84.81 104 GLN A N 1
ATOM 845 C CA . GLN A 1 104 ? -12.579 -0.172 7.773 1.00 84.81 104 GLN A CA 1
ATOM 846 C C . GLN A 1 104 ? -13.252 -0.093 9.145 1.00 84.81 104 GLN A C 1
ATOM 848 O O . GLN A 1 104 ? -13.328 0.984 9.730 1.00 84.81 104 GLN A O 1
ATOM 853 N N . LYS A 1 105 ? -13.556 -1.240 9.765 1.00 87.00 105 LYS A N 1
ATOM 854 C CA . LYS A 1 105 ? -14.139 -1.283 11.116 1.00 87.00 105 LYS A CA 1
ATOM 855 C C . LYS A 1 105 ? -13.262 -0.610 12.181 1.00 87.00 105 LYS A C 1
ATOM 857 O O . LYS A 1 105 ? -13.771 -0.044 13.149 1.00 87.00 105 LYS A O 1
ATOM 862 N N . LYS A 1 106 ? -11.930 -0.687 12.057 1.00 84.94 106 LYS A N 1
ATOM 863 C CA . LYS A 1 106 ? -11.007 0.031 12.957 1.00 84.94 106 LYS A CA 1
ATOM 864 C C . LYS A 1 106 ? -11.037 1.541 12.712 1.00 84.94 106 LYS A C 1
ATOM 866 O O . LYS A 1 106 ? -11.019 2.289 13.688 1.00 84.94 106 LYS A O 1
ATOM 871 N N . ARG A 1 107 ? -11.087 1.977 11.450 1.00 84.50 107 ARG A N 1
ATOM 872 C CA . ARG A 1 107 ? -11.181 3.397 11.078 1.00 84.50 107 ARG A CA 1
ATOM 873 C C . ARG A 1 107 ? -12.490 4.012 11.561 1.00 84.50 107 ARG A C 1
ATOM 875 O O . ARG A 1 107 ? -12.440 5.014 12.260 1.00 84.50 107 ARG A O 1
ATOM 882 N N . GLU A 1 108 ? -13.619 3.356 11.319 1.00 86.62 108 GLU A N 1
ATOM 883 C CA . GLU A 1 108 ? -14.938 3.781 11.811 1.00 86.62 108 GLU A CA 1
ATOM 884 C C . GLU A 1 108 ? -14.954 3.948 13.334 1.00 86.62 108 GLU A C 1
ATOM 886 O O . GLU A 1 108 ? -15.393 4.970 13.851 1.00 86.62 108 GLU A O 1
ATOM 891 N N . LYS A 1 109 ? -14.407 2.978 14.081 1.00 88.00 109 LYS A N 1
ATOM 892 C CA . LYS A 1 109 ? -14.305 3.080 15.546 1.00 88.00 109 LYS A CA 1
ATOM 893 C C . LYS A 1 109 ? -13.427 4.239 16.008 1.00 88.00 109 LYS A C 1
ATOM 895 O O . LYS A 1 109 ? -13.694 4.795 17.072 1.00 88.00 109 LYS A O 1
ATOM 900 N N . LYS A 1 110 ? -12.354 4.548 15.277 1.00 86.62 110 LYS A N 1
ATOM 901 C CA . LYS A 1 110 ? -11.469 5.671 15.596 1.00 86.62 110 LYS A CA 1
ATOM 902 C C . LYS A 1 110 ? -12.194 6.997 15.352 1.00 86.62 110 LYS A C 1
ATOM 904 O O . LYS A 1 110 ? -12.278 7.788 16.282 1.00 86.62 110 LYS A O 1
ATOM 909 N N . LEU A 1 111 ? -12.814 7.154 14.184 1.00 84.69 111 LEU A N 1
ATOM 910 C CA . LEU A 1 111 ? -13.607 8.334 13.834 1.00 84.69 111 LEU A CA 1
ATOM 911 C C . LEU A 1 111 ? -14.759 8.557 14.822 1.00 84.69 111 LEU A C 1
ATOM 913 O O . LEU A 1 111 ? -14.910 9.647 15.353 1.00 84.69 111 LEU A O 1
ATOM 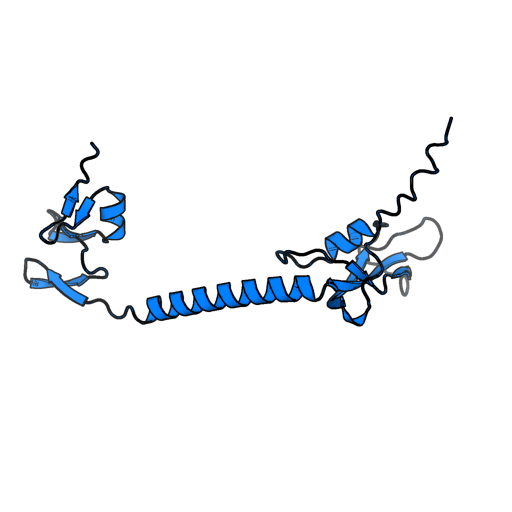917 N N . ALA A 1 112 ? -15.500 7.507 15.187 1.00 88.31 112 ALA A N 1
ATOM 918 C CA . ALA A 1 112 ? -16.583 7.611 16.168 1.00 88.31 112 ALA A CA 1
ATOM 919 C C . ALA A 1 112 ? -16.098 7.981 17.585 1.00 88.31 112 ALA A C 1
ATOM 921 O O . ALA A 1 112 ? -16.866 8.506 18.391 1.00 88.31 112 ALA A O 1
ATOM 922 N N . ARG A 1 113 ? -14.842 7.671 17.938 1.00 86.00 113 ARG A N 1
ATOM 923 C CA . ARG A 1 113 ? -14.236 8.117 19.203 1.00 86.00 113 ARG A CA 1
ATOM 924 C C . ARG A 1 113 ? -13.817 9.578 19.132 1.00 86.00 113 ARG A C 1
ATOM 926 O O . ARG A 1 113 ? -14.026 10.283 20.111 1.00 86.00 113 ARG A O 1
ATOM 933 N N . GLU A 1 114 ? -13.248 9.998 18.009 1.00 84.88 114 GLU A N 1
ATOM 934 C CA . GLU A 1 114 ? -12.852 11.385 17.757 1.00 84.88 114 GLU A CA 1
ATOM 935 C C . GLU A 1 114 ? -14.083 12.295 17.737 1.00 84.88 114 GLU A C 1
ATOM 937 O O . GLU A 1 114 ? -14.131 13.237 18.514 1.00 84.88 114 GLU A O 1
ATOM 942 N N . GLU A 1 115 ? -15.149 11.926 17.025 1.00 83.31 115 GLU A N 1
ATOM 943 C CA . GLU A 1 115 ? -16.408 12.682 17.004 1.00 83.31 115 GLU A CA 1
ATOM 944 C C . GLU A 1 115 ? -17.043 12.791 18.402 1.00 83.31 115 GLU A C 1
ATOM 946 O O . GLU A 1 115 ? -17.547 13.841 18.795 1.00 83.31 115 GLU A O 1
ATOM 951 N N . LYS A 1 116 ? -16.995 11.720 19.210 1.00 83.00 116 LYS A N 1
ATOM 952 C CA . LYS A 1 116 ? -17.449 11.774 20.611 1.00 83.00 116 LYS A CA 1
ATOM 953 C C . LYS A 1 116 ? -16.560 12.658 21.483 1.00 83.00 116 LYS A C 1
ATOM 955 O O . LYS A 1 116 ? -17.069 13.271 22.417 1.00 83.00 116 LYS A O 1
ATOM 960 N N . ALA A 1 117 ? -15.254 12.686 21.233 1.00 78.06 117 ALA A N 1
ATOM 961 C CA . ALA A 1 117 ? -14.328 13.550 21.953 1.00 78.06 117 ALA A CA 1
ATOM 962 C C . ALA A 1 117 ? -14.537 15.020 21.570 1.00 78.06 117 ALA A C 1
ATOM 964 O O . ALA A 1 117 ? -14.571 15.863 22.457 1.00 78.06 117 ALA A O 1
ATOM 965 N N . GLU A 1 118 ? -14.762 15.310 20.290 1.00 75.94 118 GLU A N 1
ATOM 966 C CA . GLU A 1 118 ? -15.083 16.646 19.786 1.00 75.94 118 GLU A CA 1
ATOM 967 C C . GLU A 1 118 ? -16.436 17.133 20.296 1.00 75.94 118 GLU A C 1
ATOM 969 O O . GLU A 1 118 ? -16.524 18.252 20.783 1.00 75.94 118 GLU A O 1
ATOM 974 N N . LYS A 1 119 ? -17.473 16.285 20.297 1.00 76.12 119 LYS A N 1
ATOM 975 C CA . LYS A 1 119 ? -18.772 16.624 20.900 1.00 76.12 119 LYS A CA 1
ATOM 976 C C . LYS A 1 119 ? -18.651 16.920 22.391 1.00 76.12 119 LYS A C 1
ATOM 978 O O . LYS A 1 119 ? -19.186 17.921 22.842 1.00 76.12 119 LYS A O 1
ATOM 983 N N . LYS A 1 120 ? -17.884 16.123 23.144 1.00 69.81 120 LYS A N 1
ATOM 984 C CA . LYS A 1 120 ? -17.588 16.423 24.556 1.00 69.81 120 LYS A CA 1
ATOM 985 C C . LYS A 1 120 ? -16.773 17.703 24.732 1.00 69.81 120 LYS A C 1
ATOM 987 O O . LYS A 1 120 ? -16.983 18.4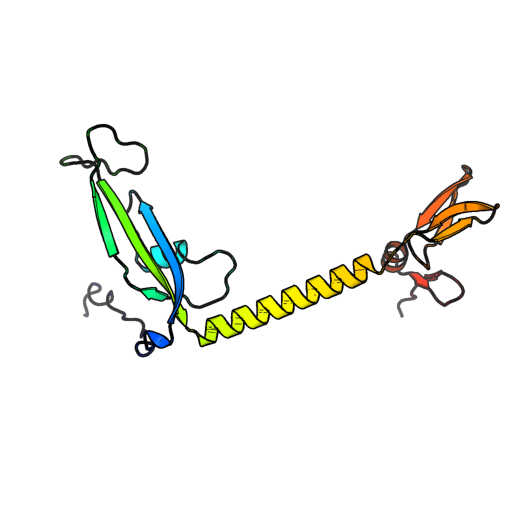08 25.708 1.00 69.81 120 LYS A O 1
ATOM 992 N N . ALA A 1 121 ? -15.849 17.998 23.821 1.00 63.00 121 ALA A N 1
ATOM 993 C CA . ALA A 1 121 ? -15.077 19.235 23.847 1.00 63.00 121 ALA A CA 1
ATOM 994 C C . ALA A 1 121 ? -15.931 20.463 23.493 1.00 63.00 121 ALA A C 1
ATOM 996 O O . ALA A 1 121 ? -15.701 21.525 24.051 1.00 63.00 121 ALA A O 1
ATOM 997 N N . ALA A 1 122 ? -16.926 20.309 22.617 1.00 63.06 122 ALA A N 1
ATOM 998 C CA . ALA A 1 122 ? -17.863 21.360 22.230 1.00 63.06 122 ALA A CA 1
ATOM 999 C C . ALA A 1 122 ? -19.003 21.564 23.249 1.00 63.06 122 ALA A C 1
ATOM 1001 O O . ALA A 1 122 ? -19.478 22.683 23.410 1.00 63.06 122 ALA A O 1
ATOM 1002 N N . GLU A 1 123 ? -19.430 20.511 23.958 1.00 63.06 123 GLU A N 1
ATOM 1003 C CA . GLU A 1 123 ? -20.364 20.599 25.096 1.00 63.06 123 GLU A CA 1
ATOM 1004 C C . GLU A 1 123 ? -19.727 21.259 26.331 1.00 63.06 123 GLU A C 1
ATOM 1006 O O . GLU A 1 123 ? -20.441 21.744 27.207 1.00 63.06 123 GLU A O 1
ATOM 1011 N N . MET A 1 124 ? -18.394 21.335 26.401 1.00 50.94 124 MET A N 1
ATOM 1012 C CA . MET A 1 124 ? -17.721 22.246 27.326 1.00 50.94 124 MET A CA 1
ATOM 1013 C C . MET A 1 124 ? -17.830 23.685 26.786 1.00 50.94 124 ME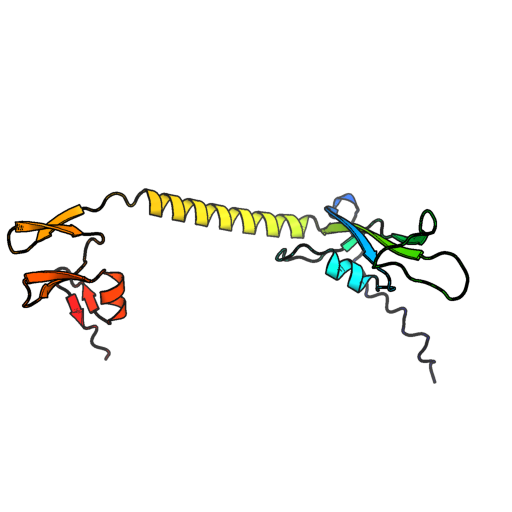T A C 1
ATOM 1015 O O . MET A 1 124 ? -17.039 24.106 25.947 1.00 50.94 124 MET A O 1
ATOM 1019 N N . SER A 1 125 ? -18.818 24.448 27.261 1.00 48.34 125 SER A N 1
ATOM 1020 C CA . SER A 1 125 ? -18.977 25.887 26.984 1.00 48.34 125 SER A CA 1
ATOM 1021 C C . SER A 1 125 ? -19.738 26.584 28.126 1.00 48.34 125 SER A C 1
ATOM 1023 O O . SER A 1 125 ? -20.614 25.939 28.707 1.00 48.34 125 SER A O 1
ATOM 1025 N N . PRO A 1 126 ? -19.541 27.888 28.421 1.00 48.84 126 PRO A N 1
ATOM 1026 C CA . PRO A 1 126 ? -18.350 28.736 28.331 1.00 48.84 126 PRO A CA 1
ATOM 1027 C C . PRO A 1 126 ? -17.717 28.969 29.727 1.00 48.84 126 PRO A C 1
ATOM 1029 O O . PRO A 1 126 ? -18.228 28.510 30.749 1.00 48.84 126 PRO A O 1
ATOM 1032 N N . GLU A 1 127 ? -16.589 29.681 29.761 1.00 50.97 127 GLU A N 1
ATOM 1033 C CA . GLU A 1 127 ? -15.886 30.138 30.968 1.00 50.97 127 GLU A CA 1
ATOM 1034 C C . GLU A 1 127 ? -16.861 30.729 31.999 1.00 50.97 127 GLU A C 1
ATOM 1036 O O . GLU A 1 127 ? -17.562 31.711 31.738 1.00 50.97 127 GLU A O 1
ATOM 1041 N N . LYS A 1 128 ? -16.912 30.133 33.194 1.00 48.31 128 LYS A N 1
ATOM 1042 C CA . LYS A 1 128 ? -17.656 30.710 34.313 1.00 48.31 128 LYS A CA 1
ATOM 1043 C C . LYS A 1 128 ? -16.864 31.933 34.778 1.00 48.31 128 LYS A C 1
ATOM 1045 O O . LYS A 1 128 ? -15.747 31.795 35.274 1.00 48.31 128 LYS A O 1
ATOM 1050 N N . GLN A 1 129 ? -17.427 33.128 34.616 1.00 49.62 129 GLN A N 1
ATOM 1051 C CA . GLN A 1 129 ? -16.930 34.311 35.315 1.00 49.62 129 GLN A CA 1
ATOM 1052 C C . GLN A 1 129 ? -17.133 34.077 36.813 1.00 49.62 129 GLN A C 1
ATOM 1054 O O . GLN A 1 129 ? -18.262 33.892 37.271 1.00 49.62 129 GLN A O 1
ATOM 1059 N N . VAL A 1 130 ? -16.042 34.030 37.569 1.00 54.56 130 VAL A N 1
ATOM 1060 C CA . VAL A 1 130 ? -16.080 33.889 39.026 1.00 54.56 130 VAL A CA 1
ATOM 1061 C C . VAL A 1 130 ? -15.472 35.146 39.626 1.00 54.56 130 VAL A C 1
ATOM 1063 O O . VAL A 1 130 ? -14.502 35.698 39.108 1.00 54.56 130 VAL A O 1
ATOM 1066 N N . HIS A 1 131 ? -16.086 35.656 40.688 1.00 50.78 131 HIS A N 1
ATOM 1067 C CA . HIS A 1 131 ? -15.570 36.823 41.393 1.00 50.78 131 HIS A CA 1
ATOM 1068 C C . HIS A 1 131 ? -14.379 36.404 42.257 1.00 50.78 131 HIS A C 1
ATOM 1070 O O . HIS A 1 131 ? -14.463 35.449 43.032 1.00 50.78 131 HIS A O 1
ATOM 1076 N N . GLY A 1 132 ? -13.260 37.107 42.094 1.00 52.59 132 GLY A N 1
ATOM 1077 C CA . GLY A 1 132 ? -12.090 36.976 42.947 1.00 52.59 132 GLY A CA 1
ATOM 1078 C C . GLY A 1 132 ? -12.391 37.390 44.395 1.00 52.59 132 GLY A C 1
ATOM 1079 O O . GLY A 1 132 ? -13.442 37.971 44.671 1.00 52.59 132 GLY A O 1
ATOM 1080 N N . PRO A 1 133 ? -11.468 37.114 45.331 1.00 50.53 133 PRO A N 1
ATOM 1081 C CA . PRO A 1 133 ? -11.668 37.355 46.763 1.00 50.53 133 PRO A CA 1
ATOM 1082 C C . PRO A 1 133 ? -11.997 38.818 47.125 1.00 50.53 133 PRO A C 1
ATOM 1084 O O . PRO A 1 133 ? -12.702 39.034 48.105 1.00 50.53 133 PRO A O 1
ATOM 1087 N N . ASP A 1 134 ? -11.589 39.789 46.297 1.00 53.41 134 ASP A N 1
ATOM 1088 C CA . ASP A 1 134 ? -11.886 41.224 46.467 1.00 53.41 134 ASP A CA 1
ATOM 1089 C C . ASP A 1 134 ? -13.009 41.745 45.538 1.00 53.41 134 ASP A C 1
ATOM 1091 O O . ASP A 1 134 ? -13.177 42.950 45.362 1.00 53.41 134 ASP A O 1
ATOM 1095 N N . GLY A 1 135 ? -13.780 40.854 44.902 1.00 55.00 135 GLY A N 1
ATOM 1096 C CA . GLY A 1 135 ? -14.907 41.218 44.030 1.00 55.00 135 GLY A CA 1
ATOM 1097 C C . GLY A 1 135 ? -14.544 41.579 42.582 1.00 55.00 135 GLY A C 1
ATOM 1098 O O . GLY A 1 135 ? -15.425 41.968 41.821 1.00 55.00 135 GLY A O 1
ATOM 1099 N N . GLY A 1 136 ? -13.279 41.436 42.175 1.00 51.16 136 GLY A N 1
ATOM 1100 C CA . GLY A 1 136 ? -12.857 41.600 40.776 1.00 51.16 136 GLY A CA 1
ATOM 1101 C C . GLY A 1 136 ? -13.285 40.424 39.888 1.00 51.16 136 GLY A C 1
ATOM 1102 O O . GLY A 1 136 ? -13.295 39.278 40.335 1.00 51.16 136 GLY A O 1
ATOM 1103 N N . GLU A 1 137 ? -13.630 40.680 38.626 1.00 51.34 137 GLU A N 1
ATOM 1104 C CA . GLU A 1 137 ? -13.995 39.628 37.668 1.00 51.34 137 GLU A CA 1
ATOM 1105 C C . GLU A 1 137 ? -12.765 38.808 37.251 1.00 51.34 137 GLU A C 1
ATOM 1107 O O . GLU A 1 137 ? -11.782 39.352 36.747 1.00 51.34 137 GLU A O 1
ATOM 1112 N N . VAL A 1 138 ? -12.819 37.486 37.445 1.00 55.34 138 VAL A N 1
ATOM 1113 C CA . VAL A 1 138 ? -11.781 36.548 37.003 1.00 55.34 138 VAL A CA 1
ATOM 1114 C C . VAL A 1 138 ? -12.406 35.536 36.045 1.00 55.34 138 VAL A C 1
ATOM 1116 O O . VAL A 1 138 ? -13.419 34.899 36.345 1.00 55.34 138 VAL A O 1
ATOM 1119 N N . ILE A 1 139 ? -11.797 35.377 34.870 1.00 52.44 139 ILE A N 1
ATOM 1120 C CA . ILE A 1 139 ? -12.195 34.365 33.888 1.00 52.44 139 ILE A CA 1
ATOM 1121 C C . ILE A 1 139 ? -11.651 33.018 34.375 1.00 52.44 139 ILE A C 1
ATOM 1123 O O . ILE A 1 139 ? -10.444 32.774 34.325 1.00 52.44 139 ILE A O 1
ATOM 1127 N N . GLN A 1 140 ? -12.527 32.156 34.897 1.00 54.19 140 GLN A N 1
ATOM 1128 C CA . GLN A 1 140 ? -12.138 30.844 35.402 1.00 54.19 140 GLN A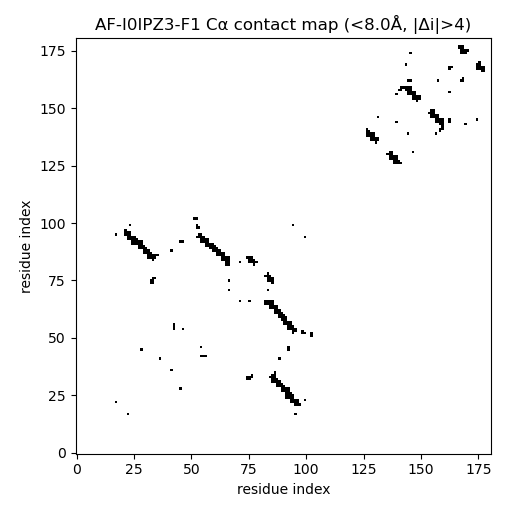 CA 1
ATOM 1129 C C . GLN A 1 140 ? -12.389 29.781 34.324 1.00 54.19 140 GLN A C 1
ATOM 1131 O O . GLN A 1 140 ? -13.526 29.399 34.050 1.00 54.19 140 GLN A O 1
ATOM 1136 N N . ALA A 1 141 ? -11.311 29.297 33.701 1.00 53.78 141 ALA A N 1
ATOM 1137 C CA . ALA A 1 141 ? -11.384 28.278 32.651 1.00 53.78 141 ALA A CA 1
ATOM 1138 C C . ALA A 1 141 ? -11.661 26.854 33.189 1.00 53.78 141 ALA A C 1
ATOM 1140 O O . ALA A 1 141 ? -12.104 25.998 32.430 1.00 53.78 141 ALA A O 1
ATOM 1141 N N . ASP A 1 142 ? -11.440 26.598 34.489 1.00 60.12 142 ASP A N 1
ATOM 1142 C CA . ASP A 1 142 ? -11.548 25.270 35.114 1.00 60.12 142 ASP A CA 1
ATOM 1143 C C . ASP A 1 142 ? -12.316 25.314 36.453 1.00 60.12 142 ASP A C 1
ATOM 1145 O O . ASP A 1 142 ? -11.972 26.090 37.343 1.00 60.12 142 ASP A O 1
ATOM 1149 N N . GLU A 1 143 ? -13.262 24.385 36.662 1.00 60.97 143 GLU A N 1
ATOM 1150 C CA . GLU A 1 143 ? -14.146 24.264 37.850 1.00 60.97 143 GLU A CA 1
ATOM 1151 C C . GLU A 1 143 ? -13.414 24.172 39.214 1.00 60.97 143 GLU A C 1
ATOM 1153 O O . GLU A 1 143 ? -14.018 24.364 40.268 1.00 60.97 143 GLU A O 1
ATOM 1158 N N . HIS A 1 144 ? -12.100 2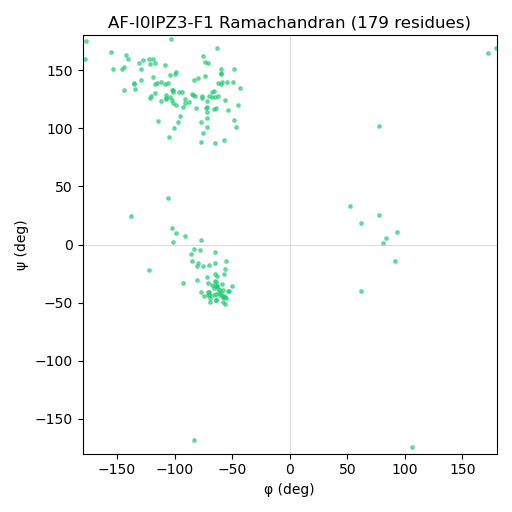3.912 39.217 1.00 68.94 144 HIS A N 1
ATOM 1159 C CA . HIS A 1 144 ? -11.279 23.817 40.431 1.00 68.94 144 HIS A CA 1
ATOM 1160 C C . HIS A 1 144 ? -9.913 24.505 40.313 1.00 68.94 144 HIS A C 1
ATOM 1162 O O . HIS A 1 144 ? -8.977 24.105 41.001 1.00 68.94 144 HIS A O 1
ATOM 1168 N N . SER A 1 145 ? -9.729 25.493 39.437 1.00 69.31 145 SER A N 1
ATOM 1169 C CA . SER A 1 145 ? -8.463 26.243 39.440 1.00 69.31 145 SER A CA 1
ATOM 1170 C C . SER A 1 145 ? -8.219 26.936 40.789 1.00 69.31 145 SER A C 1
ATOM 1172 O O . SER A 1 145 ? -9.160 27.357 41.460 1.00 69.31 145 SER A O 1
ATOM 1174 N N . LEU A 1 146 ? -6.953 27.052 41.186 1.00 73.25 146 LEU A N 1
ATOM 1175 C CA . LEU A 1 146 ? -6.540 27.835 42.354 1.00 73.25 146 LEU A CA 1
ATOM 1176 C C . LEU A 1 146 ? -6.159 29.239 41.882 1.00 73.25 146 LEU A C 1
ATOM 1178 O O . LEU A 1 146 ? -5.374 29.358 40.944 1.00 73.25 146 LEU A O 1
ATOM 1182 N N . THR A 1 147 ? -6.673 30.277 42.535 1.00 71.75 147 THR A N 1
ATOM 1183 C CA . THR A 1 147 ? -6.281 31.665 42.261 1.00 71.75 147 THR A CA 1
ATOM 1184 C C . THR A 1 147 ? -5.421 32.180 43.410 1.00 71.75 147 THR A C 1
ATOM 1186 O O . THR A 1 147 ? -5.844 32.126 44.564 1.00 71.75 147 THR A O 1
ATOM 1189 N N . GLU A 1 148 ? -4.225 32.671 43.100 1.00 71.50 148 GLU A N 1
ATOM 1190 C CA . GLU A 1 148 ? -3.295 33.281 44.053 1.00 71.50 148 GLU A CA 1
ATOM 1191 C C . GLU A 1 148 ? -3.166 34.782 43.769 1.00 71.50 148 GLU A C 1
ATOM 1193 O O . GLU A 1 148 ? -3.127 35.200 42.610 1.00 71.50 148 GLU A O 1
ATOM 1198 N N . VAL A 1 149 ? -3.105 35.596 44.826 1.00 73.12 149 VAL A N 1
ATOM 1199 C CA . VAL A 1 149 ? -2.867 37.042 44.725 1.00 73.12 149 VAL A CA 1
ATOM 1200 C C . VAL A 1 149 ? -1.394 37.312 44.997 1.00 73.12 149 VAL A C 1
ATOM 1202 O O . VAL A 1 149 ? -0.887 37.005 46.075 1.00 73.12 149 VAL A O 1
ATOM 1205 N N . LEU A 1 150 ? -0.700 37.894 44.023 1.00 71.19 150 LEU A N 1
ATOM 1206 C CA . LEU A 1 150 ? 0.683 38.317 44.188 1.00 71.19 150 LEU A CA 1
ATOM 1207 C C . LEU A 1 150 ? 0.781 39.575 45.066 1.00 71.19 150 LEU A C 1
ATOM 1209 O O . LEU A 1 150 ? -0.140 40.391 45.074 1.00 71.19 150 LEU A O 1
ATOM 1213 N N . PRO A 1 151 ? 1.943 39.835 45.697 1.00 69.06 151 PRO A N 1
ATOM 1214 C CA . PRO A 1 151 ? 2.195 41.086 46.423 1.00 69.06 151 PRO A CA 1
ATOM 1215 C C . PRO A 1 151 ? 2.018 42.357 45.575 1.00 69.06 151 PRO A C 1
ATOM 1217 O O . PRO A 1 151 ? 1.812 43.438 46.114 1.00 69.06 151 PRO A O 1
ATOM 1220 N N . SER A 1 152 ? 2.100 42.232 44.246 1.00 72.44 152 SER A N 1
ATOM 1221 C CA . SER A 1 152 ? 1.845 43.308 43.283 1.00 72.44 152 SER A CA 1
ATOM 1222 C C . SER A 1 152 ? 0.356 43.598 43.041 1.00 72.44 152 SER A C 1
ATOM 1224 O O . SER A 1 152 ? 0.044 44.506 42.276 1.00 72.44 152 SER A O 1
ATOM 1226 N N . GLY A 1 153 ? -0.557 42.819 43.630 1.00 61.00 153 GLY A N 1
ATOM 1227 C CA . GLY A 1 153 ? -2.000 42.883 43.377 1.00 61.00 153 GLY A CA 1
ATOM 1228 C C . GLY A 1 153 ? -2.451 42.152 42.107 1.00 61.00 153 GLY A C 1
ATOM 1229 O O . GLY A 1 153 ? -3.635 42.161 41.780 1.00 61.00 153 GLY A O 1
ATOM 1230 N N . ALA A 1 154 ? -1.531 41.513 41.377 1.00 61.84 154 ALA A N 1
ATOM 1231 C CA . ALA A 1 154 ? -1.869 40.695 40.216 1.00 61.84 154 ALA A CA 1
ATOM 1232 C C . ALA A 1 154 ? -2.380 39.309 40.641 1.00 61.84 154 ALA A C 1
ATOM 1234 O O . ALA A 1 154 ? -1.864 38.709 41.583 1.00 61.84 154 ALA A O 1
ATOM 1235 N N . TYR A 1 155 ? -3.355 38.779 39.905 1.00 65.81 155 TYR A N 1
ATOM 1236 C CA . TYR A 1 155 ? -3.908 37.445 40.131 1.00 65.81 155 TYR A CA 1
ATOM 1237 C C . TYR A 1 155 ? -3.236 36.424 39.211 1.00 65.81 155 TYR A C 1
ATOM 1239 O O . TYR A 1 155 ? -3.149 36.637 38.001 1.00 65.81 155 TYR A O 1
ATOM 1247 N N . ILE A 1 156 ? -2.798 35.296 39.769 1.00 71.19 156 ILE A N 1
ATOM 1248 C CA . ILE A 1 156 ? -2.368 34.123 39.002 1.00 71.19 156 ILE A CA 1
ATOM 1249 C C . ILE A 1 156 ? -3.426 33.037 39.154 1.00 71.19 156 ILE A C 1
ATOM 1251 O O . ILE A 1 156 ? -3.789 32.667 40.268 1.00 71.19 156 ILE A O 1
ATOM 1255 N N . VAL A 1 157 ? -3.888 32.492 38.030 1.00 73.25 157 VAL A N 1
ATOM 1256 C CA . VAL A 1 157 ? -4.771 31.323 38.004 1.00 73.25 157 VAL A CA 1
ATOM 1257 C C . VAL A 1 157 ? -3.942 30.089 37.669 1.00 73.25 157 VAL A C 1
ATOM 1259 O O . VAL A 1 157 ? -3.324 30.020 36.610 1.00 73.25 157 VAL A O 1
ATOM 1262 N N . HIS A 1 158 ? -3.957 29.101 38.558 1.00 77.50 158 HIS A N 1
ATOM 1263 C CA . HIS A 1 158 ? -3.374 27.782 38.343 1.00 77.50 158 HIS A CA 1
ATOM 1264 C C . HIS A 1 158 ? -4.453 26.811 37.845 1.00 77.50 158 HIS A C 1
ATOM 1266 O O . HIS A 1 158 ? -5.343 26.442 38.623 1.00 77.50 158 HIS A O 1
ATOM 1272 N N . PRO A 1 159 ? -4.397 26.358 36.578 1.00 74.44 159 PRO A N 1
ATOM 1273 C CA . PRO A 1 159 ? -5.355 25.400 36.035 1.00 74.44 159 PRO A CA 1
ATOM 1274 C C . PRO A 1 159 ? -5.354 24.088 36.824 1.00 74.44 159 PRO A C 1
ATOM 1276 O O . PRO A 1 159 ? -4.310 23.643 37.318 1.00 74.44 159 PRO A O 1
ATOM 1279 N N . LYS A 1 160 ? -6.497 23.391 36.863 1.00 74.44 160 LYS A N 1
ATOM 1280 C CA . LYS A 1 160 ? -6.644 22.114 37.597 1.00 74.44 160 LYS A CA 1
ATOM 1281 C C . LYS A 1 160 ? -5.575 21.107 37.167 1.00 74.44 160 LYS A C 1
ATOM 1283 O O . LYS A 1 160 ? -4.993 20.397 37.985 1.00 74.44 160 LYS A O 1
ATOM 1288 N N . ARG A 1 161 ? -5.292 21.064 35.863 1.00 71.38 161 ARG A N 1
ATOM 1289 C CA . ARG A 1 161 ? -4.290 20.173 35.266 1.00 71.38 161 ARG A CA 1
ATOM 1290 C C . ARG A 1 161 ? -2.871 20.460 35.761 1.00 71.38 161 ARG A C 1
ATOM 1292 O O . ARG A 1 161 ? -2.088 19.525 35.916 1.00 71.38 161 ARG A O 1
ATOM 1299 N N . GLU A 1 162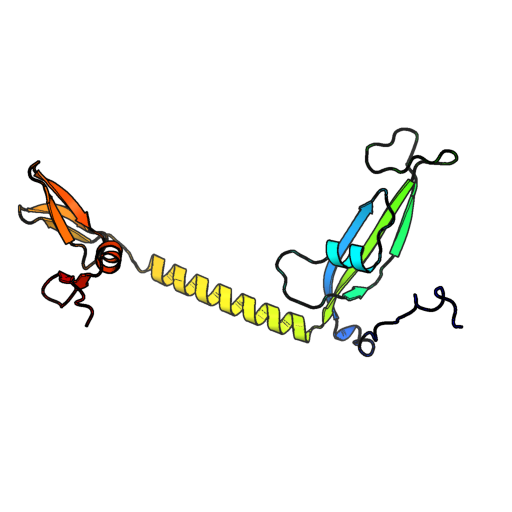 ? -2.536 21.724 36.004 1.00 75.25 162 GLU A N 1
ATOM 1300 C CA . GLU A 1 162 ? -1.230 22.110 36.536 1.00 75.25 162 GLU A CA 1
ATOM 1301 C C . GLU A 1 162 ? -1.090 21.688 38.002 1.00 75.25 162 GLU A C 1
ATOM 1303 O O . GLU A 1 162 ? -0.076 21.106 38.376 1.00 75.25 162 GLU A O 1
ATOM 1308 N N . LEU A 1 163 ? -2.131 21.893 38.810 1.00 78.81 163 LEU A N 1
ATOM 1309 C CA . LEU A 1 163 ? -2.147 21.519 40.227 1.00 78.81 163 LEU A CA 1
ATOM 1310 C C . LEU A 1 163 ? -2.040 20.000 40.414 1.00 78.81 163 LEU A C 1
ATOM 1312 O O . LEU A 1 163 ? -1.222 19.534 41.205 1.00 78.81 163 LEU A O 1
ATOM 1316 N N . VAL A 1 164 ? -2.760 19.219 39.600 1.00 77.19 164 VAL A N 1
ATOM 1317 C CA . VAL A 1 164 ? -2.616 17.752 39.565 1.00 77.19 164 VAL A CA 1
ATOM 1318 C C . VAL A 1 164 ? -1.202 17.342 39.154 1.00 77.19 164 VAL A C 1
ATOM 1320 O O . VAL A 1 164 ? -0.617 16.448 39.762 1.00 77.19 164 VAL A O 1
ATOM 1323 N N . ARG A 1 165 ? -0.603 18.016 38.162 1.00 77.00 165 ARG A N 1
ATOM 1324 C CA . ARG A 1 165 ? 0.791 17.765 37.756 1.00 77.00 165 ARG A CA 1
ATOM 1325 C C . ARG A 1 165 ? 1.791 18.093 38.871 1.00 77.00 165 ARG A C 1
ATOM 1327 O O . ARG A 1 165 ? 2.811 17.419 38.968 1.00 77.00 165 ARG A O 1
ATOM 1334 N N . ARG A 1 166 ? 1.498 19.091 39.708 1.00 77.81 166 ARG A N 1
ATOM 1335 C CA . ARG A 1 166 ? 2.273 19.457 40.907 1.00 77.81 166 ARG A CA 1
ATOM 1336 C C . ARG A 1 166 ? 2.022 18.518 42.099 1.00 77.81 166 ARG A C 1
ATOM 1338 O O . ARG A 1 166 ? 2.564 18.757 43.172 1.00 77.81 166 ARG A O 1
ATOM 1345 N N . GLY A 1 167 ? 1.234 17.455 41.921 1.00 81.19 167 GLY A N 1
ATOM 1346 C CA . GLY A 1 167 ? 0.960 16.472 42.967 1.00 81.19 167 GLY A CA 1
ATOM 1347 C C . GLY A 1 167 ? -0.059 16.948 43.998 1.00 81.19 167 GLY A C 1
ATOM 1348 O O . GLY A 1 167 ? -0.031 16.483 45.130 1.00 81.19 167 GLY A O 1
ATOM 1349 N N . LEU A 1 168 ? -0.945 17.877 43.636 1.00 80.31 168 LEU A N 1
ATOM 1350 C CA . LEU A 1 168 ? -2.065 18.302 44.473 1.00 80.31 168 LEU A CA 1
ATOM 1351 C C . LEU A 1 168 ? -3.347 17.589 44.018 1.00 80.31 168 LEU A C 1
ATOM 1353 O O . LEU A 1 168 ? -3.538 17.328 42.830 1.00 80.31 168 LEU A O 1
ATOM 1357 N N . TYR A 1 169 ? -4.259 17.312 44.946 1.00 82.38 169 TYR A N 1
ATOM 1358 C CA . TYR A 1 169 ? -5.609 16.838 44.636 1.00 82.38 169 TYR A CA 1
ATOM 1359 C C . TYR A 1 169 ? -6.660 17.675 45.371 1.00 82.38 169 TYR A C 1
ATOM 1361 O O . TYR A 1 169 ? -6.403 18.234 46.437 1.00 82.38 169 TYR A O 1
ATOM 1369 N N . TRP A 1 170 ? -7.849 17.785 44.779 1.00 77.50 170 TRP A N 1
ATOM 1370 C CA . TRP A 1 170 ? -8.973 18.508 45.369 1.00 77.50 170 TRP A CA 1
ATOM 1371 C C . TRP A 1 170 ? -9.774 17.578 46.283 1.00 77.50 170 TRP A C 1
ATOM 1373 O O . TRP A 1 170 ? -10.265 16.546 45.827 1.00 77.50 170 TRP A O 1
ATOM 1383 N N . ASN A 1 171 ? -9.933 17.939 47.559 1.00 79.25 171 ASN A N 1
ATOM 1384 C CA . ASN A 1 171 ? -10.649 17.122 48.552 1.00 79.25 171 ASN A CA 1
ATOM 1385 C C . ASN A 1 171 ? -12.111 17.561 48.793 1.00 79.25 171 ASN A C 1
ATOM 1387 O O . ASN A 1 171 ? -12.739 17.119 49.753 1.00 79.25 171 ASN A O 1
ATOM 1391 N N . GLY A 1 172 ? -12.643 18.470 47.968 1.00 73.12 172 GLY A N 1
ATOM 1392 C CA . GLY A 1 172 ? -13.977 19.059 48.135 1.00 73.12 172 GLY A CA 1
ATOM 1393 C C . GLY A 1 172 ? -14.009 20.353 48.959 1.00 73.12 172 GLY A C 1
ATOM 1394 O O . GLY A 1 172 ? -15.003 21.067 48.899 1.00 73.12 172 GLY A O 1
ATOM 1395 N N . LYS A 1 173 ? -12.934 20.680 49.690 1.00 73.06 173 LYS A N 1
ATOM 1396 C CA . LYS A 1 173 ? -12.790 21.924 50.471 1.00 73.06 173 LYS A CA 1
ATOM 1397 C C . LYS A 1 173 ? -11.564 22.756 50.077 1.00 73.06 173 LYS A C 1
ATOM 1399 O O . LYS A 1 173 ? -11.543 23.951 50.344 1.00 73.06 173 LYS A O 1
ATOM 1404 N N . GLY A 1 174 ? -10.553 22.140 49.467 1.00 77.25 174 GLY A N 1
ATOM 1405 C CA . GLY A 1 174 ? -9.315 22.798 49.055 1.00 77.25 174 GLY A CA 1
ATOM 1406 C C . GLY A 1 174 ? -8.358 21.857 48.319 1.00 77.25 174 GLY A C 1
ATOM 1407 O O . GLY A 1 174 ? -8.606 20.651 48.203 1.00 77.25 174 GLY A O 1
ATOM 1408 N N . TRP A 1 175 ? -7.249 22.416 47.832 1.00 80.88 175 TRP A N 1
ATOM 1409 C CA . TRP A 1 175 ? -6.139 21.665 47.244 1.00 80.88 175 TRP A CA 1
ATOM 1410 C C . TRP A 1 175 ? -5.189 21.166 48.334 1.00 80.88 175 TRP A C 1
ATOM 1412 O O . TRP A 1 175 ? -4.735 21.947 49.167 1.00 80.88 175 TRP A O 1
ATOM 1422 N N . VAL A 1 176 ? -4.883 19.868 48.322 1.00 83.62 176 VAL A N 1
ATOM 1423 C CA . VAL A 1 176 ? -4.033 19.206 49.324 1.00 83.62 176 VAL A CA 1
ATOM 1424 C C . VAL A 1 176 ? -2.937 18.408 48.610 1.00 83.62 176 VAL A C 1
ATOM 1426 O O . VAL A 1 176 ? -3.222 17.812 47.568 1.00 83.62 176 VAL A O 1
ATOM 1429 N N . PRO A 1 177 ? -1.689 18.374 49.115 1.00 83.94 177 PRO A N 1
ATOM 1430 C CA . PRO A 1 177 ? -0.644 17.530 48.542 1.00 83.94 177 PRO A CA 1
ATOM 1431 C C . PRO A 1 177 ? -1.010 16.047 48.628 1.00 83.94 177 PRO A C 1
ATOM 1433 O O . PRO A 1 177 ? -1.519 15.564 49.641 1.00 83.94 177 PRO A O 1
ATOM 1436 N N . VAL A 1 178 ? -0.721 15.313 47.557 1.00 78.69 178 VAL A N 1
ATOM 1437 C CA . VAL A 1 178 ? -0.726 13.852 47.544 1.00 78.69 178 VAL A CA 1
ATOM 1438 C C . VAL A 1 178 ? 0.492 13.403 48.349 1.00 78.69 178 VAL A C 1
ATOM 1440 O O . VAL A 1 178 ? 1.622 13.453 47.868 1.00 78.69 178 VAL A O 1
ATOM 1443 N N . ILE A 1 179 ? 0.271 13.007 49.601 1.00 68.88 179 ILE A N 1
ATOM 1444 C 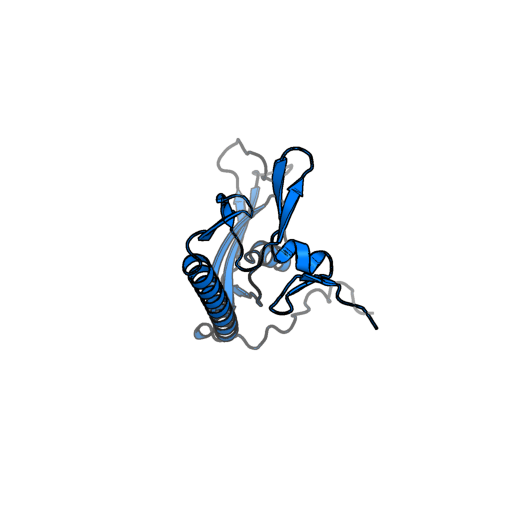CA . ILE A 1 179 ? 1.315 12.412 50.437 1.00 68.88 179 ILE A CA 1
ATOM 1445 C C . ILE A 1 179 ? 1.568 11.003 49.888 1.00 68.88 179 ILE A C 1
ATOM 1447 O O . ILE A 1 179 ? 0.702 10.135 49.984 1.00 68.88 179 ILE A O 1
ATOM 1451 N N . ALA A 1 180 ? 2.723 10.794 49.256 1.00 54.72 180 ALA A N 1
ATOM 1452 C CA . ALA A 1 180 ? 3.174 9.461 48.877 1.00 54.72 180 ALA A CA 1
ATOM 1453 C C . ALA A 1 180 ? 3.607 8.719 50.151 1.00 54.72 180 ALA A C 1
ATOM 1455 O O . ALA A 1 180 ? 4.515 9.178 50.846 1.00 54.72 180 ALA A O 1
ATOM 1456 N N . HIS A 1 181 ? 2.917 7.624 50.467 1.00 42.44 181 HIS A N 1
ATOM 1457 C CA . HIS A 1 181 ? 3.329 6.655 51.483 1.00 42.44 181 HIS A CA 1
ATOM 1458 C C . HIS A 1 181 ? 4.257 5.605 50.876 1.00 42.44 181 HIS A C 1
ATOM 1460 O O . HIS A 1 181 ? 4.020 5.230 49.703 1.00 42.44 181 HIS A O 1
#

pLDDT: mean 72.95, std 16.42, range [29.19, 93.06]

Solvent-accessible surface area (backbone atoms only — not comparable to full-atom values): 11394 Å² total; per-residue (Å²): 136,84,66,86,80,73,70,82,72,72,73,69,81,70,71,76,81,71,54,72,90,45,48,37,81,75,46,79,39,70,56,71,36,54,62,92,74,53,72,68,54,49,52,61,72,59,53,64,84,93,61,87,74,73,74,45,77,41,83,70,47,79,47,79,46,69,65,86,64,100,76,79,69,90,62,54,34,78,54,100,72,75,76,40,29,27,38,37,41,36,28,37,34,26,29,47,43,76,58,52,53,54,47,51,56,50,51,53,54,48,51,58,49,50,54,52,49,51,50,55,56,63,68,62,71,76,70,50,75,40,68,41,100,86,67,46,88,35,85,39,88,44,103,67,42,52,76,46,76,44,98,86,74,48,76,45,76,43,49,47,71,55,42,46,72,72,40,32,44,77,77,89,85,51,80,41,74,65,78,83,128

Sequence (181 aa):
MLDQKSTQFYVIQVPPPVPPDHLILVGYSAFTTDHRISFTEFLRLSIPPHSPGHYYLTNYSRTVEYAPGGQTGPGWVHPFFGHPYRYRYQGDLVMIASQWAKIQKKREKKLAREEKAEKKAAEMSPEKQVHGPDGGEVIQADEHSLTEVLPSGAYIVHPKRELVRRGLYWNGKGWVPVIAH

Foldseek 3Di:
DDDPVVPPPPPPPDDDPDPPVQKDFPDKDKDKAQDDDDPVVSLVVRDDPPQDADKDWDPKDKDKAFDDDDDDDPGWDDDPDDTTIIIMIITTIIHGNVRVVVSVVVVVVVVVVVVVVVVVVVVPDDFDFDQDPVRDTDRHREPAWDWDQDPVRDIDTHHPVNLVVVQWDDPPPHTDHDDDD

Mean predicted aligned error: 17.61 Å

Secondary structure (DSSP, 8-state):
---TTGGGG------S---GGGEEEEEEEEEEESS---HHHHHHHHSPTT--S-EEEEEEEEEEEEPSSS---TT-B--SSS--EEEEEEEEEEEEHHHHHHHHHHHHHHHHHHHHHHHHHHHS---EEEE-TTS-EEEE-STT-EEEE-TTS-EEEE-HHHHHHTTEEE-SSSEEE----

Organism: Leptospirillum ferrooxidans (strain C2-3) (NCBI:txid1162668)